Protein AF-A0A353GJH4-F1 (afdb_monomer_lite)

Structure (mmCIF, N/CA/C/O backbone):
data_AF-A0A353GJH4-F1
#
_entry.id   AF-A0A353GJH4-F1
#
loop_
_atom_site.group_PDB
_atom_site.id
_atom_site.type_symbol
_atom_site.label_atom_id
_atom_site.label_alt_id
_atom_site.label_comp_id
_atom_site.label_asym_id
_atom_site.label_entity_id
_atom_site.label_seq_id
_atom_site.pdbx_PDB_ins_code
_atom_site.Cartn_x
_atom_site.Cartn_y
_atom_site.Cartn_z
_atom_site.occupancy
_atom_site.B_iso_or_equiv
_atom_site.auth_seq_id
_atom_site.auth_comp_id
_atom_site.auth_asym_id
_atom_site.auth_atom_id
_atom_site.pdbx_PDB_model_num
ATOM 1 N N . ASP A 1 1 ? -12.676 -10.832 12.063 1.00 92.88 1 ASP A N 1
ATOM 2 C CA . ASP A 1 1 ? -13.958 -11.123 12.738 1.00 92.88 1 ASP A CA 1
ATOM 3 C C . ASP A 1 1 ? -13.717 -11.792 14.098 1.00 92.88 1 ASP A C 1
ATOM 5 O O . ASP A 1 1 ? -14.027 -12.965 14.310 1.00 92.88 1 ASP A O 1
ATOM 9 N N . ALA A 1 2 ? -13.074 -11.058 15.008 1.00 97.31 2 ALA A N 1
ATOM 10 C CA . ALA A 1 2 ? -12.837 -11.508 16.377 1.00 97.31 2 ALA A CA 1
ATOM 11 C C . ALA A 1 2 ? -14.069 -11.197 17.253 1.00 97.31 2 ALA A C 1
ATOM 13 O O . ALA A 1 2 ? -14.888 -10.369 16.861 1.00 97.31 2 ALA A O 1
ATOM 14 N N . PRO A 1 3 ? -14.230 -11.837 18.428 1.00 97.31 3 PRO A N 1
ATOM 15 C CA . PRO A 1 3 ? -15.333 -11.526 19.340 1.00 97.31 3 PRO A CA 1
ATOM 16 C C . PRO A 1 3 ? -15.395 -10.039 19.729 1.00 97.31 3 PRO A C 1
ATOM 18 O O . PRO A 1 3 ? -16.481 -9.472 19.814 1.00 97.31 3 PRO A O 1
ATOM 21 N N . ILE A 1 4 ? -14.231 -9.416 19.920 1.00 97.56 4 ILE A N 1
ATOM 22 C CA . ILE A 1 4 ? -14.073 -7.977 20.137 1.00 97.56 4 ILE A CA 1
ATOM 23 C C . ILE A 1 4 ? -13.589 -7.362 18.817 1.00 97.56 4 ILE A C 1
ATOM 25 O O . ILE A 1 4 ? -12.640 -7.874 18.219 1.00 97.56 4 ILE A O 1
ATOM 29 N N . SER A 1 5 ? -14.257 -6.315 18.336 1.00 96.69 5 SER A N 1
ATOM 30 C CA . SER A 1 5 ? -13.949 -5.665 17.057 1.00 96.69 5 SER A CA 1
ATOM 31 C C . SER A 1 5 ? -12.695 -4.783 17.122 1.00 96.69 5 SER A C 1
ATOM 33 O O . SER A 1 5 ? -12.132 -4.562 18.189 1.00 96.69 5 SER A O 1
ATOM 35 N N . GLU A 1 6 ? -12.302 -4.212 15.977 1.00 97.00 6 GLU A N 1
ATOM 36 C CA . GLU A 1 6 ? -11.165 -3.281 15.850 1.00 97.00 6 GLU A CA 1
ATOM 37 C C . GLU A 1 6 ? -11.250 -2.084 16.815 1.00 97.00 6 GLU A C 1
ATOM 39 O O . GLU A 1 6 ? -10.290 -1.807 17.525 1.00 97.00 6 GLU A O 1
ATOM 44 N N . ALA A 1 7 ? -12.424 -1.453 16.933 1.00 96.31 7 ALA A N 1
ATOM 45 C CA . ALA A 1 7 ? -12.683 -0.370 17.894 1.00 96.31 7 ALA A CA 1
ATOM 46 C C . ALA A 1 7 ? -13.011 -0.846 19.330 1.00 96.31 7 ALA A C 1
ATOM 48 O O . ALA A 1 7 ? -13.590 -0.114 20.127 1.00 96.31 7 ALA A O 1
ATOM 49 N N . GLY A 1 8 ? -12.717 -2.104 19.673 1.00 96.62 8 GLY A N 1
ATOM 50 C CA . GLY A 1 8 ? -12.959 -2.631 21.021 1.00 96.62 8 GLY A CA 1
ATOM 51 C C . GLY A 1 8 ? -14.426 -2.937 21.347 1.00 96.62 8 GLY A C 1
ATOM 52 O O . GLY A 1 8 ? -14.754 -3.208 22.502 1.00 96.62 8 GLY A O 1
ATOM 53 N N . TRP A 1 9 ? -15.327 -2.909 20.363 1.00 95.88 9 TRP A N 1
ATOM 54 C CA . TRP A 1 9 ? -16.743 -3.186 20.584 1.00 95.88 9 TRP A CA 1
ATOM 55 C C . TRP A 1 9 ? -17.024 -4.680 20.689 1.00 95.88 9 TRP A C 1
ATOM 57 O O . TRP A 1 9 ? -16.430 -5.508 20.000 1.00 95.88 9 TRP A O 1
ATOM 67 N N . VAL A 1 10 ? -17.981 -5.022 21.545 1.00 96.06 10 VAL A N 1
ATOM 68 C CA . VAL A 1 10 ? -18.494 -6.385 21.684 1.00 96.06 10 VAL A CA 1
ATOM 69 C C . VAL A 1 10 ? -19.739 -6.572 20.822 1.00 96.06 10 VAL A C 1
ATOM 71 O O . VAL A 1 10 ? -20.533 -5.650 20.643 1.00 96.06 10 VAL A O 1
ATOM 74 N N . GLY A 1 11 ? -19.925 -7.786 20.308 1.00 93.75 11 GLY A N 1
ATOM 75 C CA . GLY A 1 11 ? -21.104 -8.166 19.529 1.00 93.75 11 GLY A CA 1
ATOM 76 C C . GLY A 1 11 ? -21.572 -9.586 19.830 1.00 93.75 11 GLY A C 1
ATOM 77 O O . GLY A 1 11 ? -21.201 -10.187 20.840 1.00 93.75 11 GLY A O 1
ATOM 78 N N . GLU A 1 12 ? -22.362 -10.157 18.921 1.00 96.69 12 GLU A N 1
ATOM 79 C CA . GLU A 1 12 ? -22.973 -11.482 19.091 1.00 96.69 12 GLU A CA 1
ATOM 80 C C . GLU A 1 12 ? -21.941 -12.582 19.386 1.00 96.69 12 GLU A C 1
ATOM 82 O O . GLU A 1 12 ? -22.133 -13.402 20.285 1.00 96.69 12 GLU A O 1
ATOM 87 N N . LYS A 1 13 ? -20.808 -12.580 18.670 1.00 97.69 13 LYS A N 1
ATOM 88 C CA . LYS A 1 13 ? -19.741 -13.571 18.869 1.00 97.69 13 LYS A CA 1
ATOM 89 C C . LYS A 1 13 ? -19.120 -13.476 20.264 1.00 97.69 13 LYS A C 1
ATOM 91 O O . LYS A 1 13 ? -18.864 -14.511 20.881 1.00 97.69 13 LYS A O 1
ATOM 96 N N . TYR A 1 14 ? -18.912 -12.263 20.779 1.00 97.62 14 TYR A N 1
ATOM 97 C CA . TYR A 1 14 ? -18.464 -12.065 22.157 1.00 97.62 14 TYR A CA 1
ATOM 98 C C . TYR A 1 14 ? -19.488 -12.588 23.150 1.00 97.62 14 TYR A C 1
ATOM 100 O O . TYR A 1 14 ? -19.111 -13.353 24.032 1.00 97.62 14 TYR A O 1
ATOM 108 N N . GLN A 1 15 ? -20.770 -12.258 22.973 1.00 96.62 15 GLN A N 1
ATOM 109 C CA . GLN A 1 15 ? -21.813 -12.714 23.889 1.00 96.62 15 GLN A CA 1
ATOM 110 C C . GLN A 1 15 ? -21.890 -14.243 23.937 1.00 96.62 15 GLN A C 1
ATOM 112 O O . GLN A 1 15 ? -21.810 -14.820 25.014 1.00 96.62 15 GLN A O 1
ATOM 117 N N . LYS A 1 16 ? -21.906 -14.915 22.779 1.00 97.75 16 LYS A N 1
ATOM 118 C CA . LYS A 1 16 ? -21.894 -16.386 22.704 1.00 97.75 16 LYS A CA 1
ATOM 119 C C . LYS A 1 16 ? -20.663 -17.002 23.373 1.00 97.75 16 LYS A C 1
ATOM 121 O O . LYS A 1 16 ? -20.776 -18.010 24.066 1.00 97.75 16 LYS A O 1
ATOM 126 N N . THR A 1 17 ? -19.491 -16.395 23.179 1.00 97.06 17 THR A N 1
ATOM 127 C CA . THR A 1 17 ? -18.244 -16.849 23.816 1.00 97.06 17 THR A CA 1
ATOM 128 C C . THR A 1 17 ? -18.310 -16.662 25.331 1.00 97.06 17 THR A C 1
ATOM 130 O O . THR A 1 17 ? -17.961 -17.563 26.088 1.00 97.06 17 THR A O 1
ATOM 133 N N . ARG A 1 18 ? -18.810 -15.512 25.785 1.00 96.94 18 ARG A N 1
ATOM 134 C CA . ARG A 1 18 ? -18.971 -15.170 27.196 1.00 96.94 18 ARG A CA 1
ATOM 135 C C . ARG A 1 18 ? -19.971 -16.091 27.899 1.00 96.94 18 ARG A C 1
ATOM 137 O O . ARG A 1 18 ? -19.672 -16.585 28.982 1.00 96.94 18 ARG A O 1
ATOM 144 N N . ASP A 1 19 ? -21.106 -16.369 27.263 1.00 96.06 19 ASP A N 1
ATOM 145 C CA . ASP A 1 19 ? -22.137 -17.283 27.766 1.00 96.06 19 ASP A CA 1
ATOM 146 C C . ASP A 1 19 ? -21.619 -18.718 27.882 1.00 96.06 19 ASP A C 1
ATOM 148 O O . ASP A 1 19 ? -21.995 -19.443 28.802 1.00 96.06 19 ASP A O 1
ATOM 152 N N . LEU A 1 20 ? -20.751 -19.144 26.956 1.00 97.06 20 LEU A N 1
ATOM 153 C CA . LEU A 1 20 ? -20.088 -20.440 27.038 1.00 97.06 20 LEU A CA 1
ATOM 154 C C . LEU A 1 20 ? -19.165 -20.496 28.256 1.00 97.06 20 LEU A C 1
ATOM 156 O O . LEU A 1 20 ? -19.313 -21.401 29.068 1.00 97.06 20 LEU A O 1
ATOM 160 N N . VAL A 1 21 ? -18.257 -19.525 28.400 1.00 96.62 21 VAL A N 1
ATOM 161 C CA . VAL A 1 21 ? -17.298 -19.469 29.518 1.00 96.62 21 VAL A CA 1
ATOM 162 C C . VAL A 1 21 ? -18.019 -19.442 30.869 1.00 96.62 21 VAL A C 1
ATOM 164 O O . VAL A 1 21 ? -17.631 -20.167 31.778 1.00 96.62 21 VAL A O 1
ATOM 167 N N . GLN A 1 22 ? -19.119 -18.691 30.985 1.00 95.81 22 GLN A N 1
ATOM 168 C CA . GLN A 1 22 ? -19.911 -18.582 32.216 1.00 95.81 22 GLN A CA 1
ATOM 169 C C . GLN A 1 22 ? -20.440 -19.934 32.734 1.00 95.81 22 GLN A C 1
ATOM 171 O O . GLN A 1 22 ? -20.638 -20.075 33.938 1.00 95.81 22 GLN A O 1
ATOM 176 N N . LYS A 1 23 ? -20.659 -20.929 31.860 1.00 96.50 23 LYS A N 1
ATOM 177 C CA . LYS A 1 23 ? -21.134 -22.274 32.247 1.00 96.50 23 LYS A CA 1
ATOM 178 C C . LYS A 1 23 ? -20.063 -23.137 32.916 1.00 96.50 23 LYS A C 1
ATOM 180 O O . LYS A 1 23 ? -20.411 -24.152 33.507 1.00 96.50 23 LYS A O 1
ATOM 185 N N . TYR A 1 24 ? -18.794 -22.759 32.785 1.00 96.94 24 TYR A N 1
ATOM 186 C CA . TYR A 1 24 ? -17.648 -23.499 33.318 1.00 96.94 24 TYR A CA 1
ATOM 187 C C . TYR A 1 24 ? -16.993 -22.800 34.514 1.00 96.94 24 TYR A C 1
ATOM 189 O O . TYR A 1 24 ? -15.940 -23.241 34.962 1.00 96.94 24 TYR A O 1
ATOM 197 N N . LEU A 1 25 ? -17.591 -21.714 35.009 1.00 96.44 25 LEU A N 1
ATOM 198 C CA . LEU A 1 25 ? -17.148 -21.072 36.241 1.00 96.44 25 LEU A CA 1
ATOM 199 C C . LEU A 1 25 ? -17.626 -21.851 37.464 1.00 96.44 25 LEU A C 1
ATOM 201 O O . LEU A 1 25 ? -18.689 -22.481 37.433 1.00 96.44 25 LEU A O 1
ATOM 205 N N . ASP A 1 26 ? -16.874 -21.744 38.557 1.00 96.12 26 ASP A N 1
ATOM 206 C CA . ASP A 1 26 ? -17.343 -22.230 39.848 1.00 96.12 26 ASP A CA 1
ATOM 207 C C . ASP A 1 26 ? -18.654 -21.519 40.235 1.00 96.12 26 ASP A C 1
ATOM 209 O O . ASP A 1 26 ? -18.827 -20.334 39.938 1.00 96.12 26 ASP A O 1
ATOM 213 N N . PRO A 1 27 ? -19.593 -22.183 40.937 1.00 91.88 27 PRO A N 1
ATOM 214 C CA . PRO A 1 27 ? -20.891 -21.587 41.271 1.00 91.88 27 PRO A CA 1
ATOM 215 C C . PRO A 1 27 ? -20.819 -20.265 42.055 1.00 91.88 27 PRO A C 1
ATOM 217 O O . PRO A 1 27 ? -21.768 -19.479 42.030 1.00 91.88 27 PRO A O 1
ATOM 220 N N . SER A 1 28 ? -19.717 -20.021 42.772 1.00 94.81 28 SER A N 1
ATOM 221 C CA . SER A 1 28 ? -19.461 -18.776 43.505 1.00 94.81 28 SER A CA 1
ATOM 222 C C . SER A 1 28 ? -18.926 -17.638 42.632 1.00 94.81 28 SER A C 1
ATOM 224 O O . SER A 1 28 ? -18.928 -16.487 43.068 1.00 94.81 28 SER A O 1
ATOM 226 N N . GLU A 1 29 ? -18.455 -17.933 41.424 1.00 96.38 29 GLU A N 1
ATOM 227 C CA . GLU A 1 29 ? -17.825 -16.969 40.532 1.00 96.38 29 GLU A CA 1
ATOM 228 C C . GLU A 1 29 ? -18.822 -16.349 39.549 1.00 96.38 29 GLU A C 1
ATOM 230 O O . GLU A 1 29 ? -19.783 -16.961 39.078 1.00 96.38 29 GLU A O 1
ATOM 235 N N . LYS A 1 30 ? -18.572 -15.085 39.206 1.00 94.12 30 LYS A N 1
ATOM 236 C CA . LYS A 1 30 ? -19.326 -14.351 38.189 1.00 94.12 30 LYS A CA 1
ATOM 237 C C . LYS A 1 30 ? -18.356 -13.599 37.305 1.00 94.12 30 LYS A C 1
ATOM 239 O O . LYS A 1 30 ? -17.414 -12.982 37.800 1.00 94.12 30 LYS A O 1
ATOM 244 N N . LEU A 1 31 ? -18.619 -13.596 36.002 1.00 95.56 31 LEU A N 1
ATOM 245 C CA . LEU A 1 31 ? -17.842 -12.766 35.094 1.00 95.56 31 LEU A CA 1
ATOM 246 C C . LEU A 1 31 ? -18.056 -11.273 35.412 1.00 95.56 31 LEU A C 1
ATOM 248 O O . LEU A 1 31 ? -19.188 -10.861 35.688 1.00 95.56 31 LEU A O 1
ATOM 252 N N . PRO A 1 32 ? -17.007 -10.438 35.309 1.00 95.00 32 PRO A N 1
ATOM 253 C CA . PRO A 1 32 ? -17.106 -9.005 35.576 1.00 95.00 32 PRO A CA 1
ATOM 254 C C . PRO A 1 32 ? -18.036 -8.322 34.575 1.00 95.00 32 PRO A C 1
ATOM 256 O O . PRO A 1 32 ? -18.153 -8.774 33.433 1.00 95.00 32 PRO A O 1
ATOM 259 N N . ALA A 1 33 ? -18.677 -7.225 34.981 1.00 94.38 33 ALA A N 1
ATOM 260 C CA . ALA A 1 33 ? -19.492 -6.413 34.081 1.00 94.38 33 ALA A CA 1
ATOM 261 C C . ALA A 1 33 ? -18.685 -5.945 32.857 1.00 94.38 33 ALA A C 1
ATOM 263 O O . ALA A 1 33 ? -17.461 -5.810 32.912 1.00 94.38 33 ALA A O 1
ATOM 264 N N . LEU A 1 34 ? -19.378 -5.709 31.743 1.00 94.31 34 LEU A N 1
ATOM 265 C CA . LEU A 1 34 ? -18.728 -5.219 30.533 1.00 94.31 34 LEU A CA 1
ATOM 266 C C . LEU A 1 34 ? -18.292 -3.761 30.720 1.00 94.31 34 LEU A C 1
ATOM 268 O O . LEU A 1 34 ? -19.065 -2.974 31.274 1.00 94.31 34 LEU A O 1
ATOM 272 N N . PRO A 1 35 ? -17.094 -3.383 30.242 1.00 94.62 35 PRO A N 1
ATOM 273 C CA . PRO A 1 35 ? -16.729 -1.981 30.120 1.00 94.62 35 PRO A CA 1
ATOM 274 C C . PRO A 1 35 ? -17.742 -1.226 29.254 1.00 94.62 35 PRO A C 1
ATOM 276 O O . PRO A 1 35 ? -18.352 -1.799 28.347 1.00 94.62 35 PRO A O 1
ATOM 279 N N . ALA A 1 36 ? -17.898 0.072 29.518 1.00 93.44 36 ALA A N 1
ATOM 280 C CA . ALA A 1 36 ? -18.676 0.936 28.643 1.00 93.44 36 ALA A CA 1
ATOM 281 C C . ALA A 1 36 ? -18.058 0.955 27.237 1.00 93.44 36 ALA A C 1
ATOM 283 O O . ALA A 1 36 ? -16.836 0.961 27.081 1.00 93.44 36 ALA A O 1
ATOM 284 N N . MET A 1 37 ? -18.916 0.968 26.219 1.00 93.19 37 MET A N 1
ATOM 285 C CA . MET A 1 37 ? -18.481 1.082 24.832 1.00 93.19 37 MET A CA 1
ATOM 286 C C . MET A 1 37 ? -17.790 2.432 24.616 1.00 93.19 37 MET A C 1
ATOM 288 O O . MET A 1 37 ? -18.322 3.466 25.025 1.00 93.19 37 MET A O 1
ATOM 292 N N . ILE A 1 38 ? -16.625 2.420 23.966 1.00 93.69 38 ILE A N 1
ATOM 293 C CA . ILE A 1 38 ? -15.937 3.656 23.585 1.00 93.69 38 ILE A CA 1
ATOM 294 C C . ILE A 1 38 ? -16.778 4.342 22.496 1.00 93.69 38 ILE A C 1
ATOM 296 O O . ILE A 1 38 ? -17.113 3.687 21.500 1.00 93.69 38 ILE A O 1
ATOM 300 N N . PRO A 1 39 ? -17.177 5.614 22.689 1.00 94.50 39 PRO A N 1
ATOM 301 C CA . PRO A 1 39 ? -18.000 6.322 21.724 1.00 94.50 39 PRO A CA 1
ATOM 302 C C . PRO A 1 39 ? -17.191 6.674 20.479 1.00 94.50 39 PRO A C 1
ATOM 304 O O . PRO A 1 39 ? -16.004 6.995 20.560 1.00 94.50 39 PRO A O 1
ATOM 307 N N . THR A 1 40 ? -17.875 6.695 19.343 1.00 97.56 40 THR A N 1
ATOM 308 C CA . THR A 1 40 ? -17.345 7.243 18.096 1.00 97.56 40 THR A CA 1
ATOM 309 C C . THR A 1 40 ? -17.933 8.606 17.783 1.00 97.56 40 THR A C 1
ATOM 311 O O . THR A 1 40 ? -18.985 8.981 18.298 1.00 97.56 40 THR A O 1
ATOM 314 N N . THR A 1 41 ? -17.266 9.333 16.897 1.00 97.69 41 THR A N 1
ATOM 315 C CA . THR A 1 41 ? -17.713 10.618 16.368 1.00 97.69 41 THR A CA 1
ATOM 316 C C . THR A 1 41 ? -17.539 10.679 14.854 1.00 97.69 41 THR A C 1
ATOM 318 O O . THR A 1 41 ? -16.736 9.947 14.267 1.00 97.69 41 THR A O 1
ATOM 321 N N . SER A 1 42 ? -18.287 11.574 14.214 1.00 98.00 42 SER A N 1
ATOM 322 C CA . SER A 1 42 ? -18.105 11.917 12.806 1.00 98.00 42 SER A CA 1
ATOM 323 C C . SER A 1 42 ? -17.213 13.147 12.646 1.00 98.00 42 SER A C 1
ATOM 325 O O . SER A 1 42 ? -17.316 14.094 13.429 1.00 98.00 42 SER A O 1
ATOM 327 N N . ILE A 1 43 ? -16.421 13.187 11.577 1.00 98.44 43 ILE A N 1
ATOM 328 C CA . ILE A 1 43 ? -15.705 14.393 11.142 1.00 98.44 43 ILE A CA 1
ATOM 329 C C . ILE A 1 43 ? -16.333 14.837 9.815 1.00 98.44 43 ILE A C 1
ATOM 331 O O . ILE A 1 43 ? -16.344 14.036 8.873 1.00 98.44 43 ILE A O 1
ATOM 335 N N . PRO A 1 44 ? -16.842 16.080 9.702 1.00 98.06 44 PRO A N 1
ATOM 336 C CA . PRO A 1 44 ? -17.339 16.604 8.435 1.00 98.06 44 PRO A CA 1
ATOM 337 C C . PRO A 1 44 ? -16.289 16.486 7.333 1.00 98.06 44 PRO A C 1
ATOM 339 O O . PRO A 1 44 ? -15.098 16.630 7.595 1.00 98.06 44 PRO A O 1
ATOM 342 N N . SER A 1 45 ? -16.728 16.267 6.092 1.00 98.25 45 SER A N 1
ATOM 343 C CA . SER A 1 45 ? -15.802 16.162 4.965 1.00 98.25 45 SER A CA 1
ATOM 344 C C . SER A 1 45 ? -14.904 17.398 4.870 1.00 98.25 45 SER A C 1
ATOM 346 O O . SER A 1 45 ? -15.389 18.529 4.817 1.00 98.25 45 SER A O 1
ATOM 348 N N . PHE A 1 46 ? -13.598 17.177 4.761 1.00 98.19 46 PHE A N 1
ATOM 349 C CA . PHE A 1 46 ? -12.593 18.222 4.587 1.00 98.19 46 PHE A CA 1
ATOM 350 C C . PHE A 1 46 ? -11.653 17.879 3.429 1.00 98.19 46 PHE A C 1
ATOM 352 O O . PHE A 1 46 ? -11.587 16.736 2.973 1.00 98.19 46 PHE A O 1
ATOM 359 N N . LYS A 1 47 ? -10.962 18.895 2.909 1.00 97.62 47 LYS A N 1
ATOM 360 C CA . LYS A 1 47 ? -10.015 18.762 1.795 1.00 97.62 47 LYS A CA 1
ATOM 361 C C . LYS A 1 47 ? -8.584 18.700 2.315 1.00 97.62 47 LYS A C 1
ATOM 363 O O . LYS A 1 47 ? -8.237 19.424 3.245 1.00 97.62 47 LYS A O 1
ATOM 368 N N . LEU A 1 48 ? -7.744 17.910 1.654 1.00 98.00 48 LEU A N 1
ATOM 369 C CA . LEU A 1 48 ? -6.294 18.019 1.772 1.00 98.00 48 LEU A CA 1
ATOM 370 C C . LEU A 1 48 ? -5.830 19.062 0.750 1.00 98.00 48 LEU A C 1
ATOM 372 O O . LEU A 1 48 ? -5.900 18.847 -0.460 1.00 98.00 48 LEU A O 1
ATOM 376 N N . THR A 1 49 ? -5.473 20.241 1.254 1.00 97.62 49 THR A N 1
ATOM 377 C CA . THR A 1 49 ? -5.255 21.470 0.475 1.00 97.62 49 THR A CA 1
ATOM 378 C C . THR A 1 49 ? -3.809 21.695 0.065 1.00 97.62 49 THR A C 1
ATOM 380 O O . THR A 1 49 ? -3.528 22.656 -0.648 1.00 97.62 49 THR A O 1
ATOM 383 N N . GLU A 1 50 ? -2.892 20.833 0.492 1.00 98.31 50 GLU A N 1
ATOM 384 C CA . GLU A 1 50 ? -1.481 20.900 0.132 1.00 98.31 50 GLU A CA 1
ATOM 385 C C . GLU A 1 50 ? -1.012 19.585 -0.482 1.00 98.31 50 GLU A C 1
ATOM 387 O O . GLU A 1 50 ? -1.523 18.513 -0.159 1.00 98.31 50 GLU A O 1
ATOM 392 N N . THR A 1 51 ? -0.024 19.670 -1.368 1.00 98.19 51 THR A N 1
ATOM 393 C CA . THR A 1 51 ? 0.575 18.517 -2.042 1.00 98.19 51 THR A CA 1
ATOM 394 C C . THR A 1 51 ? 2.093 18.613 -2.088 1.00 98.19 51 THR A C 1
ATOM 396 O O . THR A 1 51 ? 2.654 19.707 -2.080 1.00 98.19 51 THR A O 1
ATOM 399 N N . ALA A 1 52 ? 2.758 17.465 -2.172 1.00 98.19 52 ALA A N 1
ATOM 400 C CA . ALA A 1 52 ? 4.186 17.341 -2.433 1.00 98.19 52 ALA A CA 1
ATOM 401 C C . ALA A 1 52 ? 4.416 16.118 -3.351 1.00 98.19 52 ALA A C 1
ATOM 403 O O . ALA A 1 52 ? 4.385 14.981 -2.874 1.00 98.19 52 ALA A O 1
ATOM 404 N N . PRO A 1 53 ? 4.599 16.299 -4.676 1.00 97.69 53 PRO A N 1
ATOM 405 C CA . PRO A 1 53 ? 4.872 15.191 -5.592 1.00 97.69 53 PRO A CA 1
ATOM 406 C C . PRO A 1 53 ? 6.125 14.417 -5.179 1.00 97.69 53 PRO A C 1
ATOM 408 O O . PRO A 1 53 ? 7.135 15.031 -4.826 1.00 97.69 53 PRO A O 1
ATOM 411 N N . VAL A 1 54 ? 6.088 13.082 -5.260 1.00 98.25 54 VAL A N 1
ATOM 412 C CA . VAL A 1 54 ? 7.221 12.231 -4.848 1.00 98.25 54 VAL A CA 1
ATOM 413 C C . VAL A 1 54 ? 8.477 12.559 -5.658 1.00 98.25 54 VAL A C 1
ATOM 415 O O . VAL A 1 54 ? 9.555 12.698 -5.087 1.00 98.25 54 VAL A O 1
ATOM 418 N N . PHE A 1 55 ? 8.339 12.761 -6.972 1.00 97.25 55 PHE A N 1
ATOM 419 C CA . PHE A 1 55 ? 9.469 13.054 -7.862 1.00 97.25 55 PHE A CA 1
ATOM 420 C C . PHE A 1 55 ? 10.135 14.415 -7.610 1.00 97.25 55 PHE A C 1
ATOM 422 O O . PHE A 1 55 ? 11.326 14.559 -7.882 1.00 97.25 55 PHE A O 1
ATOM 429 N N . ASP A 1 56 ? 9.404 15.378 -7.041 1.00 96.81 56 ASP A N 1
ATOM 430 C CA . ASP A 1 56 ? 9.925 16.704 -6.672 1.00 96.81 56 ASP A CA 1
ATOM 431 C C . ASP A 1 56 ? 10.611 16.692 -5.287 1.00 96.81 56 ASP A C 1
ATOM 433 O O . ASP A 1 56 ? 11.284 17.652 -4.902 1.00 96.81 56 ASP A O 1
ATOM 437 N N . ASN A 1 57 ? 10.426 15.610 -4.522 1.00 98.00 57 ASN A N 1
ATOM 438 C CA . ASN A 1 57 ? 10.831 15.467 -3.121 1.00 98.00 57 ASN A CA 1
ATOM 439 C C . ASN A 1 57 ? 11.721 14.234 -2.894 1.00 98.00 57 ASN A C 1
ATOM 441 O O . ASN A 1 57 ? 11.696 13.616 -1.829 1.00 98.00 57 ASN A O 1
ATOM 445 N N . LEU A 1 58 ? 12.508 13.862 -3.904 1.00 98.25 58 LEU A N 1
ATOM 446 C CA . LEU A 1 58 ? 13.443 12.749 -3.793 1.00 98.25 58 LEU A CA 1
ATOM 447 C C . LEU A 1 58 ? 14.630 13.108 -2.878 1.00 98.25 58 LEU A C 1
ATOM 449 O O . LEU A 1 58 ? 15.143 14.229 -2.950 1.00 98.25 58 LEU A O 1
ATOM 453 N N . PRO A 1 59 ? 15.096 12.167 -2.036 1.00 97.50 59 PRO A N 1
ATOM 454 C CA . PRO A 1 59 ? 16.301 12.347 -1.234 1.00 97.50 59 PRO A CA 1
ATOM 455 C C . PRO A 1 59 ? 17.567 12.286 -2.102 1.00 97.50 59 PRO A C 1
ATOM 457 O O . PRO A 1 59 ? 17.517 12.149 -3.323 1.00 97.50 59 PRO A O 1
ATOM 460 N N . THR A 1 60 ? 18.736 12.360 -1.467 1.00 97.12 60 THR A N 1
ATOM 461 C CA . THR A 1 60 ? 20.008 12.106 -2.151 1.00 97.12 60 THR A CA 1
ATOM 462 C C . THR A 1 60 ? 20.042 10.670 -2.696 1.00 97.12 60 THR A C 1
ATOM 464 O O . THR A 1 60 ? 19.792 9.737 -1.928 1.00 97.12 60 THR A O 1
ATOM 467 N N . PRO A 1 61 ? 20.368 10.462 -3.986 1.00 97.75 61 PRO A N 1
ATOM 468 C CA . PRO A 1 61 ? 20.444 9.125 -4.555 1.00 97.75 61 PRO A CA 1
ATOM 469 C C . PRO A 1 61 ? 21.681 8.360 -4.088 1.00 97.75 61 PRO A C 1
ATOM 471 O O . PRO A 1 61 ? 22.753 8.932 -3.887 1.00 97.75 61 PRO A O 1
ATOM 474 N N . VAL A 1 62 ? 21.553 7.037 -4.047 1.00 97.94 62 VAL A N 1
ATOM 475 C CA . VAL A 1 62 ? 22.674 6.098 -3.999 1.00 97.94 62 VAL A CA 1
ATOM 476 C C . VAL A 1 62 ? 22.968 5.638 -5.425 1.00 97.94 62 VAL A C 1
ATOM 478 O O . VAL A 1 62 ? 22.112 5.036 -6.075 1.00 97.94 62 VAL A O 1
ATOM 481 N N . ALA A 1 63 ? 24.161 5.950 -5.928 1.00 97.62 63 ALA A N 1
ATOM 482 C CA . ALA A 1 63 ? 24.582 5.547 -7.267 1.00 97.62 63 ALA A CA 1
ATOM 483 C C . ALA A 1 63 ? 24.987 4.064 -7.311 1.00 97.62 63 ALA A C 1
ATOM 485 O O . ALA A 1 63 ? 25.544 3.534 -6.349 1.00 97.62 63 ALA A O 1
ATOM 486 N N . GLY A 1 64 ? 24.752 3.407 -8.445 1.00 95.06 64 GLY A N 1
ATOM 487 C CA . GLY A 1 64 ? 25.136 2.016 -8.664 1.00 95.06 64 GLY A CA 1
ATOM 488 C C . GLY A 1 64 ? 25.168 1.626 -10.140 1.00 95.06 64 GLY A C 1
ATOM 489 O O . GLY A 1 64 ? 24.730 2.370 -11.018 1.00 95.06 64 GLY A O 1
ATOM 490 N N . ASN A 1 65 ? 25.689 0.430 -10.413 1.00 94.25 65 ASN A N 1
ATOM 491 C CA . ASN A 1 65 ? 25.708 -0.142 -11.764 1.00 94.25 65 ASN A CA 1
ATOM 492 C C . ASN A 1 65 ? 24.437 -0.935 -12.094 1.00 94.25 65 ASN A C 1
ATOM 494 O O . ASN A 1 65 ? 24.156 -1.175 -13.263 1.00 94.25 65 ASN A O 1
ATOM 498 N N . GLU A 1 66 ? 23.673 -1.331 -11.082 1.00 94.25 66 GLU A N 1
ATOM 499 C CA . GLU A 1 66 ? 22.406 -2.049 -11.200 1.00 94.25 66 GLU A CA 1
ATOM 500 C C . GLU A 1 66 ? 21.540 -1.749 -9.966 1.00 94.25 66 GLU A C 1
ATOM 502 O O . GLU A 1 66 ? 22.081 -1.334 -8.931 1.00 94.25 66 GLU A O 1
ATOM 507 N N . PRO A 1 67 ? 20.208 -1.911 -10.046 1.00 95.00 67 PRO A N 1
ATOM 508 C CA . PRO A 1 67 ? 19.361 -1.768 -8.875 1.00 95.00 67 PRO A CA 1
ATOM 509 C C . PRO A 1 67 ? 19.556 -2.963 -7.940 1.00 95.00 67 PRO A C 1
ATOM 511 O O . PRO A 1 67 ? 19.621 -4.112 -8.373 1.00 95.00 67 PRO A O 1
ATOM 514 N N . LEU A 1 68 ? 19.621 -2.685 -6.642 1.00 95.50 68 LEU A N 1
ATOM 515 C CA . LEU A 1 68 ? 19.685 -3.694 -5.590 1.00 95.50 68 LEU A CA 1
ATOM 516 C C . LEU A 1 68 ? 18.328 -3.804 -4.883 1.00 95.50 68 LEU A C 1
ATOM 518 O O . LEU A 1 68 ? 17.479 -2.916 -4.994 1.00 95.50 68 LEU A O 1
ATOM 522 N N . ASN A 1 69 ? 18.128 -4.873 -4.115 1.00 97.00 69 ASN A N 1
ATOM 523 C CA . ASN A 1 69 ? 16.994 -4.943 -3.189 1.00 97.00 69 ASN A CA 1
ATOM 524 C C . ASN A 1 69 ? 17.082 -3.836 -2.120 1.00 97.00 69 ASN A C 1
ATOM 526 O O . ASN A 1 69 ? 18.154 -3.291 -1.852 1.00 97.00 69 ASN A O 1
ATOM 530 N N . MET A 1 70 ? 15.946 -3.503 -1.509 1.00 97.81 70 MET A N 1
ATOM 531 C CA . MET A 1 70 ? 15.827 -2.407 -0.540 1.00 97.81 70 MET A CA 1
ATOM 532 C C . MET A 1 70 ? 16.758 -2.590 0.661 1.00 97.81 70 MET A C 1
ATOM 534 O O . MET A 1 70 ? 17.358 -1.628 1.142 1.00 97.81 70 MET A O 1
ATOM 538 N N . GLU A 1 71 ? 16.948 -3.830 1.115 1.00 97.38 71 GLU A N 1
ATOM 539 C CA . GLU A 1 71 ? 17.773 -4.113 2.284 1.00 97.38 71 GLU A CA 1
ATOM 540 C C . GLU A 1 71 ? 19.261 -3.835 2.028 1.00 97.38 71 GLU A C 1
ATOM 542 O O . GLU A 1 71 ? 19.976 -3.462 2.958 1.00 97.38 71 GLU A O 1
ATOM 547 N N . ALA A 1 72 ? 19.726 -3.924 0.777 1.00 96.88 72 ALA A N 1
ATOM 548 C CA . ALA A 1 72 ? 21.079 -3.521 0.395 1.00 96.88 72 ALA A CA 1
ATOM 549 C C . ALA A 1 72 ? 21.319 -2.005 0.535 1.00 96.88 72 ALA A C 1
ATOM 551 O O . ALA A 1 72 ? 22.463 -1.579 0.681 1.00 96.88 72 ALA A O 1
ATOM 552 N N . TYR A 1 73 ? 20.254 -1.196 0.550 1.00 96.38 73 TYR A N 1
ATOM 553 C CA . TYR A 1 73 ? 20.304 0.239 0.852 1.00 96.38 73 TYR A CA 1
ATOM 554 C C . TYR A 1 73 ? 20.012 0.551 2.326 1.00 96.38 73 TYR A C 1
ATOM 556 O O . TYR A 1 73 ? 19.760 1.705 2.668 1.00 96.38 73 TYR A O 1
ATOM 564 N N . ASN A 1 74 ? 20.034 -0.462 3.201 1.00 96.69 74 ASN A N 1
ATOM 565 C CA . ASN A 1 74 ? 19.662 -0.347 4.612 1.00 96.69 74 ASN A CA 1
ATOM 566 C C . ASN A 1 74 ? 18.215 0.154 4.813 1.00 96.69 74 ASN A C 1
ATOM 568 O O . ASN A 1 74 ? 17.928 0.917 5.735 1.00 96.69 74 ASN A O 1
ATOM 572 N N . GLN A 1 75 ? 17.296 -0.271 3.938 1.00 97.19 75 GLN A N 1
ATOM 573 C CA . GLN A 1 75 ? 15.881 0.092 3.983 1.00 97.19 75 GLN A CA 1
ATOM 574 C C . GLN A 1 75 ? 15.002 -1.160 4.131 1.00 97.19 75 GLN A C 1
ATOM 576 O O . GLN A 1 75 ? 15.023 -2.045 3.282 1.00 97.19 75 GLN A O 1
ATOM 581 N N . GLY A 1 76 ? 14.200 -1.231 5.201 1.00 95.19 76 GLY A N 1
ATOM 582 C CA . GLY A 1 76 ? 13.326 -2.386 5.474 1.00 95.19 76 GLY A CA 1
ATOM 583 C C . GLY A 1 76 ? 11.852 -2.216 5.080 1.00 95.19 76 GLY A C 1
ATOM 584 O O . GLY A 1 76 ? 11.120 -3.204 5.017 1.00 95.19 76 GLY A O 1
ATOM 585 N N . HIS A 1 77 ? 11.398 -0.980 4.857 1.00 96.00 77 HIS A N 1
ATOM 586 C CA . HIS A 1 77 ? 10.000 -0.631 4.585 1.00 96.00 77 HIS A CA 1
ATOM 587 C C . HIS A 1 77 ? 9.893 0.658 3.755 1.00 96.00 77 HIS A C 1
ATOM 589 O O . HIS A 1 77 ? 10.887 1.346 3.519 1.00 96.00 77 HIS A O 1
ATOM 595 N N . GLY A 1 78 ? 8.673 0.976 3.316 1.00 97.81 78 GLY A N 1
ATOM 596 C CA . GLY A 1 78 ? 8.373 2.166 2.524 1.00 97.81 78 GLY A CA 1
ATOM 597 C C . GLY A 1 78 ? 8.435 1.889 1.025 1.00 97.81 78 GLY A C 1
ATOM 598 O O . GLY A 1 78 ? 7.964 0.850 0.559 1.00 97.81 78 GLY A O 1
ATOM 599 N N . CYS A 1 79 ? 8.992 2.833 0.272 1.00 98.62 79 CYS A N 1
ATOM 600 C CA . CYS A 1 79 ? 9.151 2.738 -1.177 1.00 98.62 79 CYS A CA 1
ATOM 601 C C . CYS A 1 79 ? 10.612 2.958 -1.589 1.00 98.62 79 CYS A C 1
ATOM 603 O O . CYS A 1 79 ? 11.394 3.545 -0.845 1.00 98.62 79 CYS A O 1
ATOM 605 N N . THR A 1 80 ? 10.977 2.571 -2.803 1.00 98.62 80 THR A N 1
ATOM 606 C CA . THR A 1 80 ? 12.266 2.934 -3.405 1.00 98.62 80 THR A CA 1
ATOM 607 C C . THR A 1 80 ? 12.042 3.293 -4.859 1.00 98.62 80 THR A C 1
ATOM 609 O O . THR A 1 80 ? 11.426 2.531 -5.603 1.00 98.62 80 THR A O 1
ATOM 612 N N . LEU A 1 81 ? 12.538 4.455 -5.276 1.00 98.75 81 LEU A N 1
ATOM 613 C CA . LEU A 1 81 ? 12.585 4.807 -6.689 1.00 98.75 81 LEU A CA 1
ATOM 614 C C . LEU A 1 81 ? 13.932 4.377 -7.269 1.00 98.75 81 LEU A C 1
ATOM 616 O O . LEU A 1 81 ? 14.977 4.761 -6.750 1.00 98.75 81 LEU A O 1
ATOM 620 N N . TYR A 1 82 ? 13.905 3.628 -8.364 1.00 98.62 82 TYR A N 1
ATOM 621 C CA . TYR A 1 82 ? 15.086 3.288 -9.150 1.00 98.62 82 TYR A CA 1
ATOM 622 C C . TYR A 1 82 ? 15.064 4.070 -10.456 1.00 98.62 82 TYR A C 1
ATOM 624 O O . TYR A 1 82 ? 14.116 3.948 -11.231 1.00 98.62 82 TYR A O 1
ATOM 632 N N . ARG A 1 83 ? 16.112 4.849 -10.709 1.00 98.62 83 ARG A N 1
ATOM 633 C CA . ARG A 1 83 ? 16.245 5.698 -11.890 1.00 98.62 83 ARG A CA 1
ATOM 634 C C . ARG A 1 83 ? 17.444 5.294 -12.728 1.00 98.62 83 ARG A C 1
ATOM 636 O O . ARG A 1 83 ? 18.519 5.048 -12.188 1.00 98.62 83 ARG A O 1
ATOM 643 N N . THR A 1 84 ? 17.272 5.285 -14.043 1.00 97.88 84 THR A N 1
ATOM 644 C CA . THR A 1 84 ? 18.363 5.176 -15.021 1.00 97.88 84 THR A CA 1
ATOM 645 C C . THR A 1 84 ? 17.946 5.819 -16.349 1.00 97.88 84 THR A C 1
ATOM 647 O O . THR A 1 84 ? 16.868 6.408 -16.464 1.00 97.88 84 THR A O 1
ATOM 650 N N . GLN A 1 85 ? 18.784 5.693 -17.373 1.00 96.19 85 GLN A N 1
ATOM 651 C CA . GLN A 1 85 ? 18.490 6.113 -18.734 1.00 96.19 85 GLN A CA 1
ATOM 652 C C . GLN A 1 85 ? 18.062 4.913 -19.593 1.00 96.19 85 GLN A C 1
ATOM 654 O O . GLN A 1 85 ? 18.791 3.933 -19.730 1.00 96.19 85 GLN A O 1
ATOM 659 N N . LEU A 1 86 ? 16.904 5.013 -20.243 1.00 95.50 86 LEU A N 1
ATOM 660 C CA . LEU A 1 86 ? 16.542 4.131 -21.349 1.00 95.50 86 LEU A CA 1
ATOM 661 C C . LEU A 1 86 ? 17.210 4.611 -22.637 1.00 95.50 86 LEU A C 1
ATOM 663 O O . LEU A 1 86 ? 17.051 5.784 -22.986 1.00 95.50 86 LEU A O 1
ATOM 667 N N . PRO A 1 87 ? 17.886 3.730 -23.392 1.00 94.81 87 PRO A N 1
ATOM 668 C CA . PRO A 1 87 ? 18.373 4.074 -24.718 1.00 94.81 87 PRO A CA 1
ATOM 669 C C . PRO A 1 87 ? 17.213 4.237 -25.715 1.00 94.81 87 PRO A C 1
ATOM 671 O O . PRO A 1 87 ? 16.120 3.672 -25.544 1.00 94.81 87 PRO A O 1
ATOM 674 N N . SER A 1 88 ? 17.474 4.980 -26.796 1.00 95.31 88 SER A N 1
ATOM 675 C CA . SER A 1 88 ? 16.621 4.941 -27.985 1.00 95.31 88 SER A CA 1
ATOM 676 C C . SER A 1 88 ? 16.580 3.523 -28.559 1.00 95.31 88 SER A C 1
ATOM 678 O O . SER A 1 88 ? 17.472 2.704 -28.331 1.00 95.31 88 SER A O 1
ATOM 680 N N . GLY A 1 89 ? 15.510 3.196 -29.275 1.00 93.94 89 GLY A N 1
ATOM 681 C CA . GLY A 1 89 ? 15.351 1.878 -29.876 1.00 93.94 89 GLY A CA 1
ATOM 682 C C . GLY A 1 89 ? 13.896 1.506 -30.142 1.00 93.94 89 GLY A C 1
ATOM 683 O O . GLY A 1 89 ? 12.986 2.299 -29.881 1.00 93.94 89 GLY A O 1
ATOM 684 N N . PRO A 1 90 ? 13.659 0.287 -30.649 1.00 95.19 90 PRO A N 1
ATOM 685 C CA . PRO A 1 90 ? 12.320 -0.179 -30.977 1.00 95.19 90 PRO A CA 1
ATOM 686 C C . PRO A 1 90 ? 11.451 -0.359 -29.724 1.00 95.19 90 PRO A C 1
ATOM 688 O O . PRO A 1 90 ? 11.909 -0.260 -28.573 1.00 95.19 90 PRO A O 1
ATOM 691 N N . ALA A 1 91 ? 10.170 -0.643 -29.964 1.00 96.38 91 ALA A N 1
ATOM 692 C CA . ALA A 1 91 ? 9.276 -1.120 -28.921 1.00 96.38 91 ALA A CA 1
ATOM 693 C C . ALA A 1 91 ? 9.872 -2.373 -28.260 1.00 96.38 91 ALA A C 1
ATOM 695 O O . ALA A 1 91 ? 10.452 -3.232 -28.926 1.00 96.38 91 ALA A O 1
ATOM 696 N N . ALA A 1 92 ? 9.766 -2.449 -26.939 1.00 97.25 92 ALA A N 1
ATOM 697 C CA . ALA A 1 92 ? 10.403 -3.493 -26.146 1.00 97.25 92 ALA A CA 1
ATOM 698 C C . ALA A 1 92 ? 9.582 -3.773 -24.889 1.00 97.25 92 ALA A C 1
ATOM 700 O O . ALA A 1 92 ? 8.776 -2.945 -24.471 1.00 97.25 92 ALA A O 1
ATOM 701 N N . LYS A 1 93 ? 9.809 -4.918 -24.249 1.00 97.50 93 LYS A N 1
ATOM 702 C CA . LYS A 1 93 ? 9.329 -5.167 -22.888 1.00 97.50 93 LYS A CA 1
ATOM 703 C C . LYS A 1 93 ? 10.440 -4.859 -21.895 1.00 97.50 93 LYS A C 1
ATOM 705 O O . LYS A 1 93 ? 11.502 -5.471 -21.972 1.00 97.50 93 LYS A O 1
ATOM 710 N N . LEU A 1 94 ? 10.179 -3.950 -20.962 1.00 97.88 94 LEU A N 1
ATOM 711 C CA . LEU A 1 94 ? 10.983 -3.795 -19.756 1.00 97.88 94 LEU A CA 1
ATOM 712 C C . LEU A 1 94 ? 10.644 -4.950 -18.821 1.00 97.88 94 LEU A C 1
ATOM 714 O O . LEU A 1 94 ? 9.473 -5.127 -18.492 1.00 97.88 94 LEU A O 1
ATOM 718 N N . LYS A 1 95 ? 11.632 -5.737 -18.412 1.00 97.38 95 LYS A N 1
ATOM 719 C CA . LYS A 1 95 ? 11.447 -6.937 -17.599 1.00 97.38 95 LYS A CA 1
ATOM 720 C C . LYS A 1 95 ? 12.406 -6.930 -16.416 1.00 97.38 95 LYS A C 1
ATOM 722 O O . LYS A 1 95 ? 13.547 -6.500 -16.545 1.00 97.38 95 LYS A O 1
ATOM 727 N N . VAL A 1 96 ? 11.940 -7.445 -15.287 1.00 96.88 96 VAL A N 1
ATOM 728 C CA . VAL A 1 96 ? 12.772 -7.777 -14.123 1.00 96.88 96 VAL A CA 1
ATOM 729 C C . VAL A 1 96 ? 12.512 -9.223 -13.716 1.00 96.88 96 VAL A C 1
ATOM 731 O O . VAL A 1 96 ? 11.511 -9.812 -14.137 1.00 96.88 96 VAL A O 1
ATOM 734 N N . ALA A 1 97 ? 13.395 -9.821 -12.912 1.00 94.69 97 ALA A N 1
ATOM 735 C CA . ALA A 1 97 ? 13.144 -11.175 -12.422 1.00 94.69 97 ALA A CA 1
ATOM 736 C C . ALA A 1 97 ? 11.941 -11.182 -11.469 1.00 94.69 97 ALA A C 1
ATOM 738 O O . ALA A 1 97 ? 11.038 -12.002 -11.629 1.00 94.69 97 ALA A O 1
ATOM 739 N N . GLN A 1 98 ? 11.927 -10.256 -10.504 1.00 95.69 98 GLN A N 1
ATOM 740 C CA . GLN A 1 98 ? 10.803 -10.000 -9.602 1.00 95.69 98 GLN A CA 1
ATOM 741 C C . GLN A 1 98 ? 10.793 -8.510 -9.216 1.00 95.69 98 GLN A C 1
ATOM 743 O O . GLN A 1 98 ? 11.847 -7.873 -9.150 1.00 95.69 98 GLN A O 1
ATOM 748 N N . ALA A 1 99 ? 9.609 -7.968 -8.940 1.00 97.00 99 ALA A N 1
ATOM 749 C CA . ALA A 1 99 ? 9.420 -6.653 -8.333 1.00 97.00 99 ALA A CA 1
ATOM 750 C C . ALA A 1 99 ? 8.566 -6.827 -7.075 1.00 97.00 99 ALA A C 1
ATOM 752 O O . ALA A 1 99 ? 7.409 -7.235 -7.174 1.00 97.00 99 ALA A O 1
ATOM 753 N N . HIS A 1 100 ? 9.144 -6.584 -5.901 1.00 97.62 100 HIS A N 1
ATOM 754 C CA . HIS A 1 100 ? 8.476 -6.764 -4.616 1.00 97.62 100 HIS A CA 1
ATOM 755 C C . HIS A 1 100 ? 8.135 -5.403 -3.991 1.00 97.62 100 HIS A C 1
ATOM 757 O O . HIS A 1 100 ? 9.033 -4.714 -3.511 1.00 97.62 100 HIS A O 1
ATOM 763 N N . ASP A 1 101 ? 6.869 -4.977 -3.967 1.00 97.38 101 ASP A N 1
ATOM 764 C CA . ASP A 1 101 ? 5.647 -5.746 -4.307 1.00 97.38 101 ASP A CA 1
ATOM 765 C C . ASP A 1 101 ? 4.844 -5.170 -5.473 1.00 97.38 101 ASP A C 1
ATOM 767 O O . ASP A 1 101 ? 4.325 -5.927 -6.296 1.00 97.38 101 ASP A O 1
ATOM 771 N N . PHE A 1 102 ? 4.780 -3.846 -5.572 1.00 97.62 102 PHE A N 1
ATOM 772 C CA . PHE A 1 102 ? 4.160 -3.140 -6.691 1.00 97.62 102 PHE A CA 1
ATOM 773 C C . PHE A 1 102 ? 5.172 -2.173 -7.268 1.00 97.62 102 PHE A C 1
ATOM 775 O O . PHE A 1 102 ? 5.801 -1.441 -6.507 1.00 97.62 102 PHE A O 1
ATOM 782 N N . ALA A 1 103 ? 5.331 -2.162 -8.590 1.00 98.00 103 ALA A N 1
ATOM 783 C CA . ALA A 1 103 ? 6.226 -1.221 -9.248 1.00 98.00 103 ALA A CA 1
ATOM 784 C C . ALA A 1 103 ? 5.509 -0.425 -10.333 1.00 98.00 103 ALA A C 1
ATOM 786 O O . ALA A 1 103 ? 4.967 -1.001 -11.273 1.00 98.00 103 ALA A O 1
ATOM 787 N N . TRP A 1 104 ? 5.559 0.899 -10.243 1.00 97.88 104 TRP A N 1
ATOM 788 C CA . TRP A 1 104 ? 5.090 1.795 -11.295 1.00 97.88 104 TRP A CA 1
ATOM 789 C C . TRP A 1 104 ? 6.270 2.209 -12.159 1.00 97.88 104 TRP A C 1
ATOM 791 O O . TRP A 1 104 ? 7.264 2.741 -11.664 1.00 97.88 104 TRP A O 1
ATOM 801 N N . VAL A 1 105 ? 6.152 1.951 -13.458 1.00 98.25 105 VAL A N 1
ATOM 802 C CA . VAL A 1 105 ? 7.172 2.282 -14.450 1.00 98.25 105 VAL A CA 1
ATOM 803 C C . VAL A 1 105 ? 6.793 3.596 -15.111 1.00 98.25 105 VAL A C 1
ATOM 805 O O . VAL A 1 105 ? 5.699 3.713 -15.664 1.00 98.25 105 VAL A O 1
ATOM 808 N N . PHE A 1 106 ? 7.708 4.557 -15.109 1.00 98.19 106 PHE A N 1
ATOM 809 C CA . PHE A 1 106 ? 7.555 5.855 -15.748 1.00 98.19 106 PHE A CA 1
ATOM 810 C C . PHE A 1 106 ? 8.674 6.079 -16.765 1.00 98.19 106 PHE A C 1
ATOM 812 O O . PHE A 1 106 ? 9.834 5.754 -16.516 1.00 98.19 106 PHE A O 1
ATOM 819 N N . VAL A 1 107 ? 8.318 6.661 -17.908 1.00 97.69 107 VAL A N 1
ATOM 820 C CA . VAL A 1 107 ? 9.250 7.098 -18.951 1.00 97.69 107 VAL A CA 1
ATOM 821 C C . VAL A 1 107 ? 9.045 8.592 -19.166 1.00 97.69 107 VAL A C 1
ATOM 823 O O . VAL A 1 107 ? 7.932 9.016 -19.481 1.00 97.69 107 VAL A O 1
ATOM 826 N N . ASP A 1 108 ? 10.089 9.393 -18.944 1.00 96.38 108 ASP A N 1
ATOM 827 C CA . ASP A 1 108 ? 10.023 10.865 -18.935 1.00 96.38 108 ASP A CA 1
ATOM 828 C C . ASP A 1 108 ? 8.848 11.395 -18.080 1.00 96.38 108 ASP A C 1
ATOM 830 O O . ASP A 1 108 ? 8.071 12.258 -18.493 1.00 96.38 108 ASP A O 1
ATOM 834 N N . GLY A 1 109 ? 8.669 10.805 -16.891 1.00 94.62 109 GLY A N 1
ATOM 835 C CA . GLY A 1 109 ? 7.611 11.159 -15.936 1.00 94.62 109 GLY A CA 1
ATOM 836 C C . GLY A 1 109 ? 6.202 10.664 -16.294 1.00 94.62 109 GLY A C 1
ATOM 837 O O . GLY A 1 109 ? 5.279 10.839 -15.501 1.00 94.62 109 GLY A O 1
ATOM 838 N N . LYS A 1 110 ? 6.002 10.018 -17.451 1.00 95.12 110 LYS A N 1
ATOM 839 C CA . LYS A 1 110 ? 4.708 9.441 -17.851 1.00 95.12 110 LYS A CA 1
ATOM 840 C C . LYS A 1 110 ? 4.644 7.967 -17.484 1.00 95.12 110 LYS A C 1
ATOM 842 O O . LYS A 1 110 ? 5.521 7.201 -17.872 1.00 95.12 110 LYS A O 1
ATOM 847 N N . GLN A 1 111 ? 3.592 7.556 -16.782 1.00 96.12 111 GLN A N 1
ATOM 848 C CA . GLN A 1 111 ? 3.405 6.155 -16.412 1.00 96.12 111 GLN A CA 1
ATOM 849 C C . GLN A 1 111 ? 3.214 5.282 -17.662 1.00 96.12 111 GLN A C 1
ATOM 851 O O . GLN A 1 111 ? 2.301 5.507 -18.454 1.00 96.12 111 GLN A O 1
ATOM 856 N N . ALA A 1 112 ? 4.080 4.284 -17.824 1.00 96.81 112 ALA A N 1
ATOM 857 C CA . ALA A 1 112 ? 4.056 3.310 -18.911 1.00 96.81 112 ALA A CA 1
ATOM 858 C C . ALA A 1 112 ? 3.348 2.004 -18.515 1.00 96.81 112 ALA A C 1
ATOM 860 O O . ALA A 1 112 ? 2.805 1.313 -19.373 1.00 96.81 112 ALA A O 1
ATOM 861 N N . GLY A 1 113 ? 3.341 1.655 -17.226 1.00 95.88 113 GLY A N 1
ATOM 862 C CA . GLY A 1 113 ? 2.664 0.456 -16.737 1.00 95.88 113 GLY A CA 1
ATOM 863 C C . GLY A 1 113 ? 2.948 0.156 -15.271 1.00 95.88 113 GLY A C 1
ATOM 864 O O . GLY A 1 113 ? 3.657 0.905 -14.597 1.00 95.88 113 GLY A O 1
ATOM 865 N N . VAL A 1 114 ? 2.375 -0.947 -14.796 1.00 96.00 114 VAL A N 1
ATOM 866 C CA . VAL A 1 114 ? 2.498 -1.431 -13.418 1.00 96.00 114 VAL A CA 1
ATOM 867 C C . VAL A 1 114 ? 2.971 -2.882 -13.440 1.00 96.00 114 VAL A C 1
ATOM 869 O O . VAL A 1 114 ? 2.532 -3.669 -14.277 1.00 96.00 114 VAL A O 1
ATOM 872 N N . MET A 1 115 ? 3.870 -3.224 -12.525 1.00 97.00 115 MET A N 1
ATOM 873 C CA . MET A 1 115 ? 4.219 -4.596 -12.180 1.00 97.00 115 MET A CA 1
ATOM 874 C C . MET A 1 115 ? 3.541 -4.963 -10.861 1.00 97.00 115 MET A C 1
ATOM 876 O O . MET A 1 115 ? 3.541 -4.164 -9.924 1.00 97.00 115 MET A O 1
ATOM 880 N N . ASP A 1 116 ? 2.981 -6.167 -10.795 1.00 95.62 116 ASP A N 1
ATOM 881 C CA . ASP A 1 116 ? 2.205 -6.660 -9.655 1.00 95.62 116 ASP A CA 1
ATOM 882 C C . ASP A 1 116 ? 2.690 -8.055 -9.262 1.00 95.62 116 ASP A C 1
ATOM 884 O O . ASP A 1 116 ? 2.554 -9.021 -10.027 1.00 95.62 116 ASP A O 1
ATOM 888 N N . ARG A 1 117 ? 3.228 -8.162 -8.044 1.00 95.56 117 ARG A N 1
ATOM 889 C CA . ARG A 1 117 ? 3.695 -9.422 -7.470 1.00 95.56 117 ARG A CA 1
ATOM 890 C C . ARG A 1 117 ? 2.607 -10.490 -7.389 1.00 95.56 117 ARG A C 1
ATOM 892 O O . ARG A 1 117 ? 2.915 -11.651 -7.648 1.00 95.56 117 ARG A O 1
ATOM 899 N N . ARG A 1 118 ? 1.360 -10.134 -7.063 1.00 94.00 118 ARG A N 1
ATOM 900 C CA . ARG A 1 118 ? 0.250 -11.096 -6.889 1.00 94.00 118 ARG A CA 1
ATOM 901 C C . ARG A 1 118 ? -0.070 -11.830 -8.187 1.00 94.00 118 ARG A C 1
ATOM 903 O O . ARG A 1 118 ? -0.408 -13.007 -8.162 1.00 94.00 118 ARG A O 1
ATOM 910 N N . SER A 1 119 ? 0.066 -11.124 -9.307 1.00 91.44 119 SER A N 1
ATOM 911 C CA . SER A 1 119 ? -0.212 -11.638 -10.651 1.00 91.44 119 SER A CA 1
ATOM 912 C C . SER A 1 119 ? 1.049 -12.124 -11.376 1.00 91.44 119 SER A C 1
ATOM 914 O O . SER A 1 119 ? 0.980 -12.473 -12.553 1.00 91.44 119 SER A O 1
ATOM 916 N N . HIS A 1 120 ? 2.211 -12.113 -10.708 1.00 92.38 120 HIS A N 1
ATOM 917 C CA . HIS A 1 120 ? 3.525 -12.374 -11.309 1.00 92.38 120 HIS A CA 1
ATOM 918 C C . HIS A 1 120 ? 3.797 -11.549 -12.582 1.00 92.38 120 HIS A C 1
ATOM 920 O O . HIS A 1 120 ? 4.507 -11.984 -13.495 1.00 92.38 120 HIS A O 1
ATOM 926 N N . LEU A 1 121 ? 3.230 -10.341 -12.656 1.00 94.25 121 LEU A N 1
ATOM 927 C CA . LEU A 1 121 ? 3.399 -9.445 -13.791 1.00 94.25 121 LEU A CA 1
ATOM 928 C C . LEU A 1 121 ? 4.654 -8.602 -13.565 1.00 94.25 121 LEU A C 1
ATOM 930 O O . LEU A 1 121 ? 4.585 -7.532 -12.976 1.00 94.25 121 LEU A O 1
ATOM 934 N N . PHE A 1 122 ? 5.803 -9.081 -14.041 1.00 95.94 122 PHE A N 1
ATOM 935 C CA . PHE A 1 122 ? 7.108 -8.416 -13.879 1.00 95.94 122 PHE A CA 1
ATOM 936 C C . PHE A 1 122 ? 7.650 -7.828 -15.185 1.00 95.94 122 PHE A C 1
ATOM 938 O O . PHE A 1 122 ? 8.860 -7.786 -15.424 1.00 95.94 122 PHE A O 1
ATOM 945 N N . SER A 1 123 ? 6.746 -7.407 -16.073 1.00 96.19 123 SER A N 1
ATOM 946 C CA . SER A 1 123 ? 7.125 -6.758 -17.323 1.00 96.19 123 SER A CA 1
ATOM 947 C C . SER A 1 123 ? 6.135 -5.688 -17.758 1.00 96.19 123 SER A C 1
ATOM 949 O O . SER A 1 123 ? 4.929 -5.895 -17.644 1.00 96.19 123 SER A O 1
ATOM 951 N N . VAL A 1 124 ? 6.644 -4.606 -18.344 1.00 97.31 124 VAL A N 1
ATOM 952 C CA . VAL A 1 124 ? 5.862 -3.504 -18.919 1.00 97.31 124 VAL A CA 1
ATOM 953 C C . VAL A 1 124 ? 6.255 -3.312 -20.382 1.00 97.31 124 VAL A C 1
ATOM 955 O O . VAL A 1 124 ? 7.438 -3.287 -20.719 1.00 97.31 124 VAL A O 1
ATOM 958 N N . SER A 1 125 ? 5.265 -3.179 -21.263 1.00 97.19 125 SER A N 1
ATOM 959 C CA . SER A 1 125 ? 5.505 -2.864 -22.675 1.00 97.19 125 SER A CA 1
ATOM 960 C C . SER A 1 125 ? 5.847 -1.384 -22.829 1.00 97.19 125 SER A C 1
ATOM 962 O O . SER A 1 125 ? 5.112 -0.522 -22.358 1.00 97.19 125 SER A O 1
ATOM 964 N N . LEU A 1 126 ? 6.945 -1.093 -23.515 1.00 97.19 126 LEU A N 1
ATOM 965 C CA . 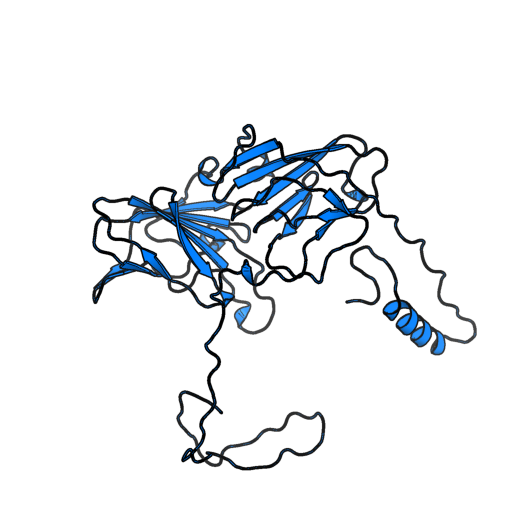LEU A 1 126 ? 7.403 0.255 -23.822 1.00 97.19 126 LEU A CA 1
ATOM 966 C C . LEU A 1 126 ? 7.264 0.525 -25.328 1.00 97.19 126 LEU A C 1
ATOM 968 O O . LEU A 1 126 ? 7.621 -0.344 -26.134 1.00 97.19 126 LEU A O 1
ATOM 972 N N . PRO A 1 127 ? 6.800 1.722 -25.734 1.00 94.56 127 PRO A N 1
ATOM 973 C CA . PRO A 1 127 ? 6.767 2.109 -27.140 1.00 94.56 127 PRO A CA 1
ATOM 974 C C . PRO A 1 127 ? 8.186 2.270 -27.702 1.00 94.56 127 PRO A C 1
ATOM 976 O O . PRO A 1 127 ? 9.170 2.292 -26.955 1.00 94.56 127 PRO A O 1
ATOM 979 N N . ALA A 1 128 ? 8.294 2.400 -29.027 1.00 94.81 128 ALA A N 1
ATOM 980 C CA . ALA A 1 128 ? 9.542 2.813 -29.660 1.00 94.81 128 ALA A CA 1
ATOM 981 C C . ALA A 1 128 ? 9.962 4.205 -29.161 1.00 94.81 128 ALA A C 1
ATOM 983 O O . ALA A 1 128 ? 9.121 5.057 -28.870 1.00 94.81 128 ALA A O 1
ATOM 984 N N . ARG A 1 129 ? 11.272 4.415 -29.032 1.00 94.62 129 ARG A N 1
ATOM 985 C CA . ARG A 1 129 ? 11.876 5.619 -28.453 1.00 94.62 129 ARG A CA 1
ATOM 986 C C . ARG A 1 129 ? 12.873 6.183 -29.453 1.00 94.62 129 ARG A C 1
ATOM 988 O O . ARG A 1 129 ? 13.868 5.532 -29.759 1.00 94.62 129 ARG A O 1
ATOM 995 N N . GLU A 1 130 ? 12.625 7.392 -29.941 1.00 94.88 130 GLU A N 1
ATOM 996 C CA . GLU A 1 130 ? 13.506 8.058 -30.915 1.00 94.88 130 GLU A CA 1
ATOM 997 C C . GLU A 1 130 ? 14.810 8.561 -30.283 1.00 94.88 130 GLU A C 1
ATOM 999 O O . GLU A 1 130 ? 15.852 8.614 -30.929 1.00 94.88 130 GLU A O 1
ATOM 1004 N N . LYS A 1 131 ? 14.764 8.891 -28.991 1.00 96.50 131 LYS A N 1
ATOM 1005 C CA . LYS A 1 131 ? 15.894 9.370 -28.193 1.00 96.50 131 LYS A CA 1
ATOM 1006 C C . LYS A 1 131 ? 15.959 8.635 -26.861 1.00 96.50 131 LYS A C 1
ATOM 1008 O O . LYS A 1 131 ? 15.011 7.948 -26.478 1.00 96.50 131 LYS A O 1
ATOM 1013 N N . ALA A 1 132 ? 17.080 8.789 -26.165 1.00 95.81 132 ALA A N 1
ATOM 1014 C CA . ALA A 1 132 ? 17.186 8.323 -24.794 1.00 95.81 132 ALA A CA 1
ATOM 1015 C C . ALA A 1 132 ? 16.139 9.029 -23.909 1.00 95.81 132 ALA A C 1
ATOM 1017 O O . ALA A 1 132 ? 15.898 10.226 -24.074 1.00 95.81 132 ALA A O 1
ATOM 1018 N N . ALA A 1 133 ? 15.531 8.288 -22.982 1.00 96.81 133 ALA A N 1
ATOM 1019 C CA . ALA A 1 133 ? 14.488 8.778 -22.073 1.00 96.81 133 ALA A CA 1
ATOM 1020 C C . ALA A 1 133 ? 14.787 8.376 -20.622 1.00 96.81 133 ALA A C 1
ATOM 1022 O O . ALA A 1 133 ? 15.403 7.333 -20.394 1.00 96.81 133 ALA A O 1
ATOM 1023 N N . GLN A 1 134 ? 14.398 9.189 -19.644 1.00 97.69 134 GLN A N 1
ATOM 1024 C CA . GLN A 1 134 ? 14.567 8.829 -18.236 1.00 97.69 134 GLN A CA 1
ATOM 1025 C C . GLN A 1 134 ? 13.608 7.690 -17.891 1.00 97.69 134 GLN A C 1
ATOM 1027 O O . GLN A 1 134 ? 12.418 7.770 -18.197 1.00 97.69 134 GLN A O 1
ATOM 1032 N N . LEU A 1 135 ? 14.121 6.648 -17.242 1.00 98.19 135 LEU A N 1
ATOM 1033 C CA . LEU A 1 135 ? 13.328 5.571 -16.665 1.00 98.19 135 LEU A CA 1
ATOM 1034 C C . LEU A 1 135 ? 13.316 5.702 -15.158 1.00 98.19 135 LEU A C 1
ATOM 1036 O O . LEU A 1 135 ? 14.366 5.776 -14.530 1.00 98.19 135 LEU A O 1
ATOM 1040 N N . ASP A 1 136 ? 12.113 5.655 -14.614 1.00 98.62 136 ASP A N 1
ATOM 1041 C CA . ASP A 1 136 ? 11.827 5.654 -13.194 1.00 98.62 136 ASP A CA 1
ATOM 1042 C C . ASP A 1 136 ? 10.979 4.420 -12.873 1.00 98.62 136 ASP A C 1
ATOM 1044 O O . ASP A 1 136 ? 9.948 4.184 -13.501 1.00 98.62 136 ASP A O 1
ATOM 1048 N N . ILE A 1 137 ? 11.409 3.617 -11.903 1.00 98.62 137 ILE A N 1
ATOM 1049 C CA . ILE A 1 137 ? 10.662 2.468 -11.387 1.00 98.62 137 ILE A CA 1
ATOM 1050 C C . ILE A 1 137 ? 10.434 2.710 -9.898 1.00 98.62 137 ILE A C 1
ATOM 1052 O O . ILE A 1 137 ? 11.345 2.531 -9.091 1.00 98.62 137 ILE A O 1
ATOM 1056 N N . LEU A 1 138 ? 9.235 3.165 -9.533 1.00 98.81 138 LEU A N 1
ATOM 1057 C CA . LEU A 1 138 ? 8.856 3.363 -8.135 1.00 98.81 138 LEU A CA 1
ATOM 1058 C C . LEU A 1 138 ? 8.319 2.048 -7.587 1.00 98.81 138 LEU A C 1
ATOM 1060 O O . LEU A 1 138 ? 7.272 1.601 -8.042 1.00 98.81 138 LEU A O 1
ATOM 1064 N N . VAL A 1 139 ? 9.012 1.449 -6.623 1.00 98.69 139 VAL A N 1
ATOM 1065 C CA . VAL A 1 139 ? 8.601 0.196 -5.985 1.00 98.69 139 VAL A CA 1
ATOM 1066 C C . VAL A 1 139 ? 8.059 0.471 -4.588 1.00 98.69 139 VAL A C 1
ATOM 1068 O O . VAL A 1 139 ? 8.748 1.083 -3.776 1.00 98.69 139 VAL A O 1
ATOM 1071 N N . GLU A 1 140 ? 6.850 0.003 -4.291 1.00 98.44 140 GLU A N 1
ATOM 1072 C CA . GLU A 1 140 ? 6.285 -0.024 -2.940 1.00 98.44 140 GLU A CA 1
ATOM 1073 C C . GLU A 1 140 ? 6.473 -1.412 -2.320 1.00 98.44 140 GLU A C 1
ATOM 1075 O O . GLU A 1 140 ? 6.036 -2.423 -2.883 1.00 98.44 140 GLU A O 1
ATOM 1080 N N . ALA A 1 141 ? 7.062 -1.450 -1.123 1.00 98.12 141 ALA A N 1
ATOM 1081 C CA . ALA A 1 141 ? 7.096 -2.639 -0.287 1.00 98.12 141 ALA A CA 1
ATOM 1082 C C . ALA A 1 141 ? 5.837 -2.723 0.588 1.00 98.12 141 ALA A C 1
ATOM 1084 O O . ALA A 1 141 ? 5.583 -1.883 1.469 1.00 98.12 141 ALA A O 1
ATOM 1085 N N . MET A 1 142 ? 5.055 -3.782 0.383 1.00 96.44 142 MET A N 1
ATOM 1086 C CA . MET A 1 142 ? 4.008 -4.194 1.312 1.00 96.44 142 MET A CA 1
ATOM 1087 C C . MET A 1 142 ? 4.620 -4.993 2.477 1.00 96.44 142 MET A C 1
ATOM 1089 O O . MET A 1 142 ? 5.816 -4.903 2.760 1.00 96.44 142 MET A O 1
ATOM 1093 N N . GLY A 1 143 ? 3.791 -5.714 3.235 1.00 95.81 143 GLY A N 1
ATOM 1094 C CA . GLY A 1 143 ? 4.274 -6.543 4.338 1.00 95.81 143 GLY A CA 1
ATOM 1095 C C . GLY A 1 143 ? 5.221 -7.640 3.851 1.00 95.81 143 GLY A C 1
ATOM 1096 O O . GLY A 1 143 ? 5.026 -8.200 2.773 1.00 95.81 143 GLY A O 1
ATOM 1097 N N . HIS A 1 144 ? 6.245 -7.948 4.647 1.00 96.81 144 HIS A N 1
ATOM 1098 C CA . HIS A 1 144 ? 7.041 -9.164 4.464 1.00 96.81 144 HIS A CA 1
ATOM 1099 C C . HIS A 1 144 ? 6.145 -10.390 4.661 1.00 96.81 144 HIS A C 1
ATOM 1101 O O . HIS A 1 144 ? 5.306 -10.399 5.569 1.00 96.81 144 HIS A O 1
ATOM 1107 N N . VAL A 1 145 ? 6.307 -11.413 3.820 1.00 96.75 145 VAL A N 1
ATOM 1108 C CA . VAL A 1 145 ? 5.593 -12.687 3.990 1.00 96.75 145 VAL A CA 1
ATOM 1109 C C . VAL A 1 145 ? 5.880 -13.260 5.384 1.00 96.75 145 VAL A C 1
ATOM 1111 O O . VAL A 1 145 ? 7.030 -13.346 5.807 1.00 96.75 145 VAL A O 1
ATOM 1114 N N . ASN A 1 146 ? 4.829 -13.653 6.109 1.00 97.19 146 ASN A N 1
ATOM 1115 C CA . ASN A 1 146 ? 4.906 -14.058 7.519 1.00 97.19 146 ASN A CA 1
ATOM 1116 C C . ASN A 1 146 ? 4.650 -15.560 7.759 1.00 97.19 146 ASN A C 1
ATOM 1118 O O . ASN A 1 146 ? 4.516 -15.983 8.906 1.00 97.19 146 ASN A O 1
ATOM 1122 N N . PHE A 1 147 ? 4.572 -16.364 6.696 1.00 96.12 147 PHE A N 1
ATOM 1123 C CA . PHE A 1 147 ? 4.270 -17.792 6.772 1.00 96.12 147 PHE A CA 1
ATOM 1124 C C . PHE A 1 147 ? 4.968 -18.576 5.653 1.00 96.12 147 PHE A C 1
ATOM 1126 O O . PHE A 1 147 ? 5.117 -18.075 4.541 1.00 96.12 147 PHE A O 1
ATOM 1133 N N . GLY A 1 148 ? 5.353 -19.824 5.934 1.00 94.81 148 GLY A N 1
ATOM 1134 C CA . GLY A 1 148 ? 5.916 -20.737 4.936 1.00 94.81 148 GLY A CA 1
ATOM 1135 C C . GLY A 1 148 ? 7.412 -20.545 4.665 1.00 94.81 148 GLY A C 1
ATOM 1136 O O . GLY A 1 148 ? 8.153 -20.001 5.481 1.00 94.81 148 GLY A O 1
ATOM 1137 N N . LYS A 1 149 ? 7.874 -21.047 3.516 1.00 91.94 149 LYS A N 1
ATOM 1138 C CA . LYS A 1 149 ? 9.277 -20.918 3.066 1.00 91.94 149 LYS A CA 1
ATOM 1139 C C . LYS A 1 149 ? 9.557 -19.541 2.465 1.00 91.94 149 LYS A C 1
ATOM 1141 O O . LYS A 1 149 ? 10.704 -19.129 2.328 1.00 91.94 149 LYS A O 1
ATOM 1146 N N . GLU A 1 150 ? 8.491 -18.844 2.115 1.00 91.44 150 GLU A N 1
ATOM 1147 C CA . GLU A 1 150 ? 8.451 -17.560 1.443 1.00 91.44 150 GLU A CA 1
ATOM 1148 C C . GLU A 1 150 ? 8.790 -16.392 2.384 1.00 91.44 150 GLU A C 1
ATOM 1150 O O . GLU A 1 150 ? 8.915 -15.270 1.910 1.00 91.44 150 GLU A O 1
ATOM 1155 N N . ILE A 1 151 ? 9.020 -16.644 3.683 1.00 95.38 151 ILE A N 1
ATOM 1156 C CA . ILE A 1 151 ? 9.471 -15.643 4.673 1.00 95.38 151 ILE A CA 1
ATOM 1157 C C . ILE A 1 151 ? 10.812 -14.980 4.316 1.00 95.38 151 ILE A C 1
ATOM 1159 O O . ILE A 1 151 ? 11.159 -13.934 4.859 1.00 95.38 151 ILE A O 1
ATOM 1163 N N . HIS A 1 152 ? 11.586 -15.577 3.405 1.00 94.12 152 HIS A N 1
ATOM 1164 C CA . HIS A 1 152 ? 12.787 -14.973 2.829 1.00 94.12 152 HIS A CA 1
ATOM 1165 C C . HIS A 1 152 ? 12.412 -13.923 1.772 1.00 94.12 152 HIS A C 1
ATOM 1167 O O . HIS A 1 152 ? 12.685 -14.083 0.582 1.00 94.12 152 HIS A O 1
ATOM 1173 N N . ASP A 1 153 ? 11.775 -12.846 2.225 1.00 96.38 153 ASP A N 1
ATOM 1174 C CA . ASP A 1 153 ? 11.030 -11.922 1.377 1.00 96.38 153 ASP A CA 1
ATOM 1175 C C . ASP A 1 153 ? 11.726 -10.570 1.158 1.00 96.38 153 ASP A C 1
ATOM 1177 O O . ASP A 1 153 ? 11.279 -9.532 1.640 1.00 96.38 153 ASP A O 1
ATOM 1181 N N . ARG A 1 154 ? 12.836 -10.564 0.413 1.00 96.75 154 ARG A N 1
ATOM 1182 C CA . ARG A 1 154 ? 13.520 -9.308 0.049 1.00 96.75 154 ARG A CA 1
ATOM 1183 C C . ARG A 1 154 ? 12.604 -8.398 -0.770 1.00 96.75 154 ARG A C 1
ATOM 1185 O O . ARG A 1 154 ? 11.873 -8.882 -1.640 1.00 96.75 154 ARG A O 1
ATOM 1192 N N . LYS A 1 155 ? 12.670 -7.091 -0.511 1.00 98.12 155 LYS A N 1
ATOM 1193 C CA . LYS A 1 155 ? 11.832 -6.073 -1.165 1.00 98.12 155 LYS A CA 1
ATOM 1194 C C . LYS A 1 155 ? 12.599 -5.275 -2.221 1.00 98.12 155 LYS A C 1
ATOM 1196 O O . LYS A 1 155 ? 13.827 -5.255 -2.232 1.00 98.12 155 LYS A O 1
ATOM 1201 N N . GLY A 1 156 ? 11.884 -4.583 -3.105 1.00 97.88 156 GLY A N 1
ATOM 1202 C CA . GLY A 1 156 ? 12.475 -3.808 -4.199 1.00 97.88 156 GLY A CA 1
ATOM 1203 C C . GLY A 1 156 ? 12.558 -4.596 -5.505 1.00 97.88 156 GLY A C 1
ATOM 1204 O O . GLY A 1 156 ? 11.699 -5.426 -5.802 1.00 97.88 156 GLY A O 1
ATOM 1205 N N . LEU A 1 157 ? 13.579 -4.319 -6.314 1.00 97.06 157 LEU A N 1
ATOM 1206 C CA . LEU A 1 157 ? 13.829 -5.048 -7.559 1.00 97.06 157 LEU A CA 1
ATOM 1207 C C . LEU A 1 157 ? 14.802 -6.207 -7.334 1.00 97.06 157 LEU A C 1
ATOM 1209 O O . LEU A 1 157 ? 15.838 -6.050 -6.688 1.00 97.06 157 LEU A O 1
ATOM 1213 N N . MET A 1 158 ? 14.481 -7.365 -7.914 1.00 93.62 158 MET A N 1
ATOM 1214 C CA . MET A 1 158 ? 15.354 -8.536 -7.912 1.00 93.62 158 MET A CA 1
ATOM 1215 C C . MET A 1 158 ? 15.924 -8.764 -9.306 1.00 93.62 158 MET A C 1
ATOM 1217 O O . MET A 1 158 ? 15.181 -8.920 -10.281 1.00 93.62 158 MET A O 1
ATOM 1221 N N . GLY A 1 159 ? 17.249 -8.893 -9.359 1.00 82.06 159 GLY A N 1
ATOM 1222 C CA . GLY A 1 159 ? 17.978 -9.240 -10.571 1.00 82.06 159 GLY A CA 1
ATOM 1223 C C . GLY A 1 159 ? 18.072 -8.094 -11.584 1.00 82.06 159 GLY A C 1
ATOM 1224 O O . GLY A 1 159 ? 17.687 -6.960 -11.294 1.00 82.06 159 GLY A O 1
ATOM 1225 N N . PRO A 1 160 ? 18.615 -8.381 -12.778 1.00 91.38 160 PRO A N 1
ATOM 1226 C CA . PRO A 1 160 ? 18.817 -7.372 -13.803 1.00 91.38 160 PRO A CA 1
ATOM 1227 C C . PRO A 1 160 ? 17.491 -6.786 -14.291 1.00 91.38 160 PRO A C 1
ATOM 1229 O O . PRO A 1 160 ? 16.486 -7.489 -14.419 1.00 91.38 160 PRO A O 1
ATOM 1232 N N . VAL A 1 161 ? 17.524 -5.501 -14.638 1.00 96.94 161 VAL A N 1
ATOM 1233 C CA . VAL A 1 161 ? 16.476 -4.868 -15.439 1.00 96.94 161 VAL A CA 1
ATOM 1234 C C . VAL A 1 161 ? 16.856 -5.027 -16.903 1.00 96.94 161 VAL A C 1
ATOM 1236 O O . VAL A 1 161 ? 17.950 -4.640 -17.312 1.00 96.94 161 VAL A O 1
ATOM 1239 N N . GLU A 1 162 ? 15.967 -5.606 -17.696 1.00 97.12 162 GLU A N 1
ATOM 1240 C CA . GLU A 1 162 ? 16.231 -5.999 -19.076 1.00 97.12 162 GLU A CA 1
ATOM 1241 C C . GLU A 1 162 ? 15.234 -5.353 -20.040 1.00 97.12 162 GLU A C 1
ATOM 1243 O O . GLU A 1 162 ? 14.051 -5.198 -19.737 1.00 97.12 162 GLU A O 1
ATOM 1248 N N . LEU A 1 163 ? 15.706 -5.022 -21.238 1.00 96.94 163 LEU A N 1
ATOM 1249 C CA . LEU A 1 163 ? 14.882 -4.703 -22.395 1.00 96.94 163 LEU A CA 1
ATOM 1250 C C . LEU A 1 163 ? 14.852 -5.902 -23.334 1.00 96.94 163 LEU A C 1
ATOM 1252 O O . LEU A 1 163 ? 15.883 -6.301 -23.870 1.00 96.94 163 LEU A O 1
ATOM 1256 N N . VAL A 1 164 ? 13.661 -6.443 -23.565 1.00 96.88 164 VAL A N 1
ATOM 1257 C CA . VAL A 1 164 ? 13.429 -7.539 -24.509 1.00 96.88 164 VAL A CA 1
ATOM 1258 C C . VAL A 1 164 ? 12.750 -6.977 -25.755 1.00 96.88 164 VAL A C 1
ATOM 1260 O O . VAL A 1 164 ? 11.575 -6.602 -25.709 1.00 96.88 164 VAL A O 1
ATOM 1263 N N . ALA A 1 165 ? 13.484 -6.907 -26.864 1.00 94.50 165 ALA A N 1
ATOM 1264 C CA . ALA A 1 165 ? 12.991 -6.475 -28.169 1.00 94.50 165 ALA A CA 1
ATOM 1265 C C . ALA A 1 165 ? 13.175 -7.610 -29.183 1.00 94.50 165 ALA A C 1
ATOM 1267 O O . ALA A 1 165 ? 14.299 -8.016 -29.476 1.00 94.50 165 ALA A O 1
ATOM 1268 N N . GLU A 1 166 ? 12.068 -8.125 -29.722 1.00 86.88 166 GLU A N 1
ATOM 1269 C CA . GLU A 1 166 ? 12.058 -9.281 -30.629 1.00 86.88 166 GLU A CA 1
ATOM 1270 C C . GLU A 1 166 ? 12.812 -10.498 -30.053 1.00 86.88 166 GLU A C 1
ATOM 1272 O O . GLU A 1 166 ? 12.303 -11.159 -29.149 1.00 86.88 166 GLU A O 1
ATOM 1277 N N . LYS A 1 167 ? 14.011 -10.804 -30.573 1.00 85.94 167 LYS A N 1
ATOM 1278 C CA . LYS A 1 167 ? 14.893 -11.897 -30.121 1.00 85.94 167 LYS A CA 1
ATOM 1279 C C . LYS A 1 167 ? 16.091 -11.419 -29.292 1.00 85.94 167 LYS A C 1
ATOM 1281 O O . LYS A 1 167 ? 16.877 -12.250 -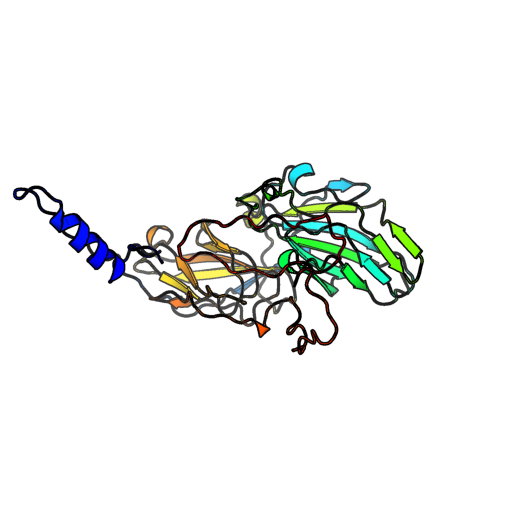28.849 1.00 85.94 167 LYS A O 1
ATOM 1286 N N . ASN A 1 168 ? 16.238 -10.110 -29.095 1.00 92.31 168 ASN A N 1
ATOM 1287 C CA . ASN A 1 168 ? 17.357 -9.514 -28.378 1.00 92.31 168 ASN A CA 1
ATOM 1288 C C . ASN A 1 168 ? 16.941 -9.138 -26.955 1.00 92.31 168 ASN A C 1
ATOM 1290 O O . ASN A 1 168 ? 15.914 -8.489 -26.746 1.00 92.31 168 ASN A O 1
ATOM 1294 N N . THR A 1 169 ? 17.781 -9.509 -25.992 1.00 95.31 169 THR A N 1
ATOM 1295 C CA . THR A 1 169 ? 17.670 -9.084 -24.597 1.00 95.31 169 THR A CA 1
ATOM 1296 C C . THR A 1 169 ? 18.889 -8.243 -24.255 1.00 95.31 169 THR A C 1
ATOM 1298 O O . THR A 1 169 ? 20.019 -8.709 -24.391 1.00 95.31 169 THR A O 1
ATOM 1301 N N . THR A 1 170 ? 18.657 -7.021 -23.789 1.00 94.75 170 THR A N 1
ATOM 1302 C CA . THR A 1 170 ? 19.707 -6.098 -23.355 1.00 94.75 170 THR A CA 1
ATOM 1303 C C . THR A 1 170 ? 19.521 -5.793 -21.878 1.00 94.75 170 THR A C 1
ATOM 1305 O O . THR A 1 170 ? 18.478 -5.271 -21.487 1.00 94.75 170 THR A O 1
ATOM 1308 N N . LYS A 1 171 ? 20.530 -6.078 -21.0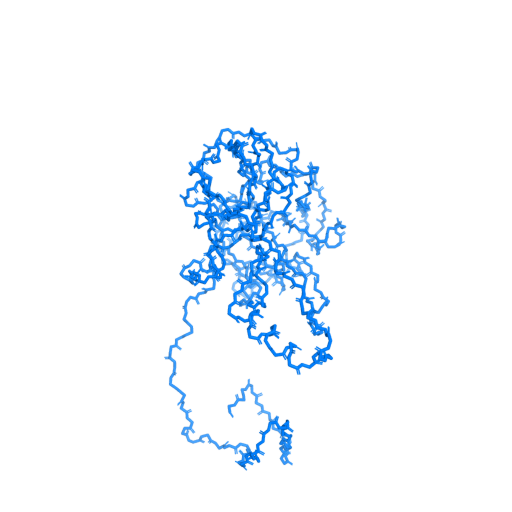51 1.00 95.19 171 LYS A N 1
ATOM 1309 C CA . LYS A 1 171 ? 20.545 -5.645 -19.649 1.00 95.19 171 LYS A CA 1
ATOM 1310 C C . LYS A 1 171 ? 20.811 -4.137 -19.577 1.00 95.19 171 LYS A C 1
ATOM 1312 O O . LYS A 1 171 ? 21.687 -3.627 -20.272 1.00 95.19 171 LYS A O 1
ATOM 1317 N N . LEU A 1 172 ? 20.055 -3.428 -18.743 1.00 94.62 172 LEU A N 1
ATOM 1318 C CA . LEU A 1 172 ? 20.294 -2.024 -18.423 1.00 94.62 172 LEU A CA 1
ATOM 1319 C C . LEU A 1 172 ? 21.329 -1.934 -17.297 1.00 94.62 172 LEU A C 1
ATOM 1321 O O . LEU A 1 172 ? 20.999 -2.098 -16.122 1.00 94.62 172 LEU A O 1
ATOM 1325 N N . GLU A 1 173 ? 22.583 -1.689 -17.668 1.00 90.06 173 GLU A N 1
ATOM 1326 C CA . GLU A 1 173 ? 23.716 -1.554 -16.747 1.00 90.06 173 GLU A CA 1
ATOM 1327 C C . GLU A 1 173 ? 24.261 -0.122 -16.724 1.00 90.06 173 GLU A C 1
ATOM 1329 O O . GLU A 1 173 ? 24.213 0.596 -17.723 1.00 90.06 173 GLU A O 1
ATOM 1334 N N . GLY A 1 174 ? 24.834 0.263 -15.584 1.00 88.69 174 GLY A N 1
ATOM 1335 C CA . GLY A 1 174 ? 25.449 1.568 -15.366 1.00 88.69 174 GLY A CA 1
ATOM 1336 C C . GLY A 1 174 ? 24.443 2.685 -15.071 1.00 88.69 174 GLY A C 1
ATOM 1337 O O . GLY A 1 174 ? 23.271 2.621 -15.438 1.00 88.69 174 GLY A O 1
ATOM 1338 N N . ASN A 1 175 ? 24.927 3.734 -14.400 1.00 92.94 175 ASN A N 1
ATOM 1339 C CA . ASN A 1 175 ? 24.198 4.985 -14.144 1.00 92.94 175 ASN A CA 1
ATOM 1340 C C . ASN A 1 175 ? 22.847 4.822 -13.424 1.00 92.94 175 ASN A C 1
ATOM 1342 O O . ASN A 1 175 ? 21.933 5.622 -13.629 1.00 92.94 175 ASN A O 1
ATOM 1346 N N . TRP A 1 176 ? 22.717 3.807 -12.570 1.00 97.75 176 TRP A N 1
ATOM 1347 C CA . TRP A 1 176 ? 21.545 3.674 -11.719 1.00 97.75 176 TRP A CA 1
ATOM 1348 C C . TRP A 1 176 ? 21.636 4.614 -10.522 1.00 97.75 176 TRP A C 1
ATOM 1350 O O . TRP A 1 176 ? 22.696 4.798 -9.922 1.00 97.75 176 TRP A O 1
ATOM 1360 N N . GLN A 1 177 ? 20.492 5.172 -10.153 1.00 98.50 177 GLN A N 1
ATOM 1361 C CA . GLN A 1 177 ? 20.284 5.935 -8.935 1.00 98.50 177 GLN A CA 1
ATOM 1362 C C . GLN A 1 177 ? 19.118 5.312 -8.171 1.00 98.50 177 GLN A C 1
ATOM 1364 O O . GLN A 1 177 ? 18.007 5.235 -8.691 1.00 98.50 177 GLN A O 1
ATOM 1369 N N . ALA A 1 178 ? 19.362 4.872 -6.943 1.00 98.44 178 ALA A N 1
ATOM 1370 C CA . ALA A 1 178 ? 18.311 4.448 -6.030 1.00 98.44 178 ALA A CA 1
ATOM 1371 C C . ALA A 1 178 ? 17.990 5.580 -5.052 1.00 98.44 178 ALA A C 1
ATOM 1373 O O . ALA A 1 178 ? 18.894 6.177 -4.468 1.00 98.44 178 ALA A O 1
ATOM 1374 N N . PHE A 1 179 ? 16.706 5.850 -4.847 1.00 98.69 179 PHE A N 1
ATOM 1375 C CA . PHE A 1 179 ? 16.205 6.832 -3.893 1.00 98.69 179 PHE A CA 1
ATOM 1376 C C . PHE A 1 179 ? 15.349 6.108 -2.843 1.00 98.69 179 PHE A C 1
ATOM 1378 O O . PHE A 1 179 ? 14.164 5.855 -3.089 1.00 98.69 179 PHE A O 1
ATOM 1385 N N . PRO A 1 180 ? 15.934 5.732 -1.691 1.00 98.44 180 PRO A N 1
ATOM 1386 C CA . PRO A 1 180 ? 15.197 5.150 -0.572 1.00 98.44 180 PRO A CA 1
ATOM 1387 C C . PRO A 1 180 ? 14.160 6.125 -0.002 1.00 98.44 180 PRO A C 1
ATOM 1389 O O . PRO A 1 180 ? 14.504 7.235 0.390 1.00 98.44 180 PRO A O 1
ATOM 1392 N N . LEU A 1 181 ? 12.896 5.715 0.080 1.00 98.44 181 LEU A N 1
ATOM 1393 C CA . LEU A 1 181 ? 11.792 6.477 0.673 1.00 98.44 181 LEU A CA 1
ATOM 1394 C C . LEU A 1 181 ? 11.269 5.699 1.899 1.00 98.44 181 LEU A C 1
ATOM 1396 O O . LEU A 1 181 ? 10.313 4.930 1.759 1.00 98.44 181 LEU A O 1
ATOM 1400 N N . PRO A 1 182 ? 11.906 5.818 3.082 1.00 97.25 182 PRO A N 1
ATOM 1401 C CA . PRO A 1 182 ? 11.533 5.041 4.270 1.00 97.25 182 PRO A CA 1
ATOM 1402 C C . PRO A 1 182 ? 10.138 5.383 4.815 1.00 97.25 182 PRO A C 1
ATOM 1404 O O . PRO A 1 182 ? 9.537 4.559 5.493 1.00 97.25 182 PRO A O 1
ATOM 1407 N N . LEU A 1 183 ? 9.594 6.553 4.468 1.00 97.62 183 LEU A N 1
ATOM 1408 C CA . LEU A 1 183 ? 8.326 7.104 4.955 1.00 97.62 183 LEU A CA 1
ATOM 1409 C C . LEU A 1 183 ? 8.312 7.330 6.477 1.00 97.62 183 LEU A C 1
ATOM 1411 O O . LEU A 1 183 ? 7.279 7.174 7.125 1.00 97.62 183 LEU A O 1
ATOM 1415 N N . ASP A 1 184 ? 9.472 7.685 7.031 1.00 96.44 184 ASP A N 1
ATOM 1416 C CA . ASP A 1 184 ? 9.645 8.041 8.438 1.00 96.44 184 ASP A CA 1
ATOM 1417 C C . ASP A 1 184 ? 9.388 9.536 8.695 1.00 96.44 184 ASP A C 1
ATOM 1419 O O . ASP A 1 184 ? 9.267 10.348 7.771 1.00 96.44 184 ASP A O 1
ATOM 1423 N N . ASP A 1 185 ? 9.341 9.916 9.972 1.00 96.62 185 ASP A N 1
ATOM 1424 C CA . ASP A 1 185 ? 9.083 11.295 10.400 1.00 96.62 185 ASP A CA 1
ATOM 1425 C C . ASP A 1 185 ? 10.074 12.294 9.791 1.00 96.62 185 ASP A C 1
ATOM 1427 O O . ASP A 1 185 ? 9.701 13.413 9.434 1.00 96.62 185 ASP A O 1
ATOM 1431 N N . LYS A 1 186 ? 11.342 11.892 9.628 1.00 96.25 186 LYS A N 1
ATOM 1432 C CA . LYS A 1 186 ? 12.382 12.740 9.038 1.00 96.25 186 LYS A CA 1
ATOM 1433 C C . LYS A 1 186 ? 12.079 13.025 7.571 1.00 96.25 186 LYS A C 1
ATOM 1435 O O . LYS A 1 186 ? 12.221 14.169 7.134 1.00 96.25 186 LYS A O 1
ATOM 1440 N N . GLN A 1 187 ? 11.669 12.012 6.812 1.00 96.69 187 GLN A N 1
ATOM 1441 C CA . GLN A 1 187 ? 11.262 12.194 5.429 1.00 96.69 187 GLN A CA 1
ATOM 1442 C C . GLN A 1 187 ? 10.024 13.090 5.347 1.00 96.69 187 GLN A C 1
ATOM 1444 O O . GLN A 1 187 ? 10.063 14.083 4.620 1.00 96.69 187 GLN A O 1
ATOM 1449 N N . LEU A 1 188 ? 8.971 12.789 6.114 1.00 97.94 188 LEU A N 1
ATOM 1450 C CA . LEU A 1 188 ? 7.720 13.555 6.101 1.00 97.94 188 LEU A CA 1
ATOM 1451 C C . LEU A 1 188 ? 7.943 15.034 6.459 1.00 97.94 188 LEU A C 1
ATOM 1453 O O . LEU A 1 188 ? 7.401 15.918 5.795 1.00 97.94 188 LEU A O 1
ATOM 1457 N N . ALA A 1 189 ? 8.805 15.319 7.439 1.00 97.56 189 ALA A N 1
ATOM 1458 C CA . ALA A 1 189 ? 9.152 16.681 7.846 1.00 97.56 189 ALA A CA 1
ATOM 1459 C C . ALA A 1 189 ? 9.945 17.468 6.786 1.00 97.56 189 ALA A C 1
ATOM 1461 O O . ALA A 1 189 ? 9.964 18.697 6.823 1.00 97.56 189 ALA A O 1
ATOM 1462 N N . SER A 1 190 ? 10.603 16.784 5.845 1.00 97.50 190 SER A N 1
ATOM 1463 C CA . SER A 1 190 ? 11.400 17.419 4.784 1.00 97.50 190 SER A CA 1
ATOM 1464 C C . SER A 1 190 ? 10.627 17.675 3.485 1.00 97.50 190 SER A C 1
ATOM 1466 O O . SER A 1 190 ? 11.175 18.272 2.554 1.00 97.50 190 SER A O 1
ATOM 1468 N N . LEU A 1 191 ? 9.360 17.251 3.420 1.00 98.31 191 LEU A N 1
ATOM 1469 C CA . LEU A 1 191 ? 8.499 17.460 2.261 1.00 98.31 191 LEU A CA 1
ATOM 1470 C C . LEU A 1 191 ? 8.267 18.952 1.995 1.00 98.31 191 LEU A C 1
ATOM 1472 O O . LEU A 1 191 ? 7.934 19.739 2.884 1.00 98.31 191 LEU A O 1
ATOM 1476 N N . LYS A 1 192 ? 8.407 19.336 0.727 1.00 98.00 192 LYS A N 1
ATOM 1477 C CA . LYS A 1 192 ? 8.159 20.689 0.231 1.00 98.00 192 LYS A CA 1
ATOM 1478 C C . LYS A 1 192 ? 6.705 20.801 -0.207 1.00 98.00 192 LYS A C 1
ATOM 1480 O O . LYS A 1 192 ? 6.350 20.452 -1.334 1.00 98.00 192 LYS A O 1
ATOM 1485 N N . TRP A 1 193 ? 5.877 21.282 0.708 1.00 97.81 193 TRP A N 1
ATOM 1486 C CA . TRP A 1 193 ? 4.449 21.469 0.490 1.00 97.81 193 TRP A CA 1
ATOM 1487 C C . TRP A 1 193 ? 4.164 22.668 -0.415 1.00 97.81 193 TRP A C 1
ATOM 1489 O O . TRP A 1 193 ? 4.733 23.747 -0.249 1.00 97.81 193 TRP A O 1
ATOM 1499 N N . LYS A 1 194 ? 3.251 22.471 -1.363 1.00 96.62 194 LYS A N 1
ATOM 1500 C CA . LYS A 1 194 ? 2.664 23.511 -2.214 1.00 96.62 194 LYS A CA 1
ATOM 1501 C C . LYS A 1 194 ? 1.144 23.405 -2.186 1.00 96.62 194 LYS A C 1
ATOM 1503 O O . LYS A 1 194 ? 0.609 22.380 -1.767 1.00 96.62 194 LYS A O 1
ATOM 1508 N N . ALA A 1 195 ? 0.449 24.443 -2.647 1.00 96.00 195 ALA A N 1
ATOM 1509 C CA . ALA A 1 195 ? -1.002 24.387 -2.813 1.00 96.00 195 ALA A CA 1
ATOM 1510 C C . ALA A 1 195 ? -1.403 23.159 -3.650 1.00 96.00 195 ALA A C 1
ATOM 1512 O O . ALA A 1 195 ? -0.711 22.794 -4.602 1.00 96.00 195 ALA A O 1
ATOM 1513 N N . ALA A 1 196 ? -2.486 22.489 -3.258 1.00 87.75 196 ALA A N 1
ATOM 1514 C CA . ALA A 1 196 ? -2.938 21.281 -3.929 1.00 87.75 196 ALA A CA 1
ATOM 1515 C C . ALA A 1 196 ? -3.399 21.580 -5.356 1.00 87.75 196 ALA A C 1
ATOM 1517 O O . ALA A 1 196 ? -4.326 22.358 -5.580 1.00 87.75 196 ALA A O 1
ATOM 1518 N N . GLU A 1 197 ? -2.789 20.877 -6.304 1.00 84.38 197 GLU A N 1
ATOM 1519 C CA . GLU A 1 197 ? -3.228 20.800 -7.692 1.00 84.38 197 GLU A CA 1
ATOM 1520 C C . GLU A 1 197 ? -3.613 19.351 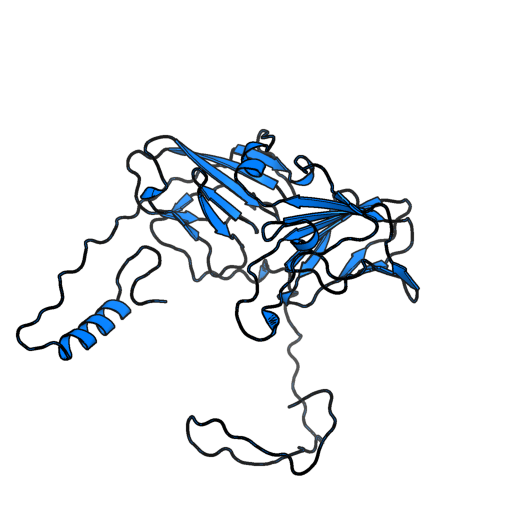-8.022 1.00 84.38 197 GLU A C 1
ATOM 1522 O O . GLU A 1 197 ? -3.161 18.419 -7.345 1.00 84.38 197 GLU A O 1
ATOM 1527 N N . PRO A 1 198 ? -4.440 19.116 -9.055 1.00 80.44 198 PRO A N 1
ATOM 1528 C CA . PRO A 1 198 ? -4.661 17.773 -9.572 1.00 80.44 198 PRO A CA 1
ATOM 1529 C C . PRO A 1 198 ? -3.338 17.161 -10.057 1.00 80.44 198 PRO A C 1
ATOM 1531 O O . PRO A 1 198 ? -2.850 17.472 -11.143 1.00 80.44 198 PRO A O 1
ATOM 1534 N N . ILE A 1 199 ? -2.757 16.276 -9.250 1.00 82.81 199 ILE A N 1
ATOM 1535 C CA . ILE A 1 199 ? -1.546 15.534 -9.598 1.00 82.81 199 ILE A CA 1
ATOM 1536 C C . ILE A 1 199 ? -1.953 14.167 -10.136 1.00 82.81 199 ILE A C 1
ATOM 1538 O O . ILE A 1 199 ? -2.739 13.448 -9.521 1.00 82.81 199 ILE A O 1
ATOM 1542 N N . LYS A 1 200 ? -1.401 13.808 -11.296 1.00 81.50 200 LYS A N 1
ATOM 1543 C CA . LYS A 1 200 ? -1.451 12.439 -11.811 1.00 81.50 200 LYS A CA 1
ATOM 1544 C C . LYS A 1 200 ? -0.193 11.711 -11.347 1.00 81.50 200 LYS A C 1
ATOM 1546 O O . LYS A 1 200 ? 0.906 12.136 -11.700 1.00 81.50 200 LYS A O 1
ATOM 1551 N N . GLY A 1 201 ? -0.358 10.623 -10.599 1.00 89.44 201 GLY A N 1
ATOM 1552 C CA . GLY A 1 201 ? 0.749 9.814 -10.087 1.00 89.44 201 GLY A CA 1
ATOM 1553 C C . GLY A 1 201 ? 1.115 10.105 -8.624 1.00 89.44 201 GLY A C 1
ATOM 1554 O O . GLY A 1 201 ? 0.340 10.741 -7.909 1.00 89.44 201 GLY A O 1
ATOM 1555 N N . PRO A 1 202 ? 2.281 9.615 -8.167 1.00 97.44 202 PRO A N 1
ATOM 1556 C CA . PRO A 1 202 ? 2.595 9.500 -6.749 1.00 97.44 202 PRO A CA 1
ATOM 1557 C C . PRO A 1 202 ? 2.868 10.856 -6.085 1.00 97.44 202 PRO A C 1
ATOM 1559 O O . PRO A 1 202 ? 3.791 11.586 -6.467 1.00 97.44 202 PRO A O 1
ATOM 1562 N N . ALA A 1 203 ? 2.100 11.177 -5.045 1.00 98.06 203 ALA A N 1
ATOM 1563 C CA . ALA A 1 203 ? 2.238 12.414 -4.286 1.00 98.06 203 ALA A CA 1
ATOM 1564 C C . ALA A 1 203 ? 1.818 12.259 -2.823 1.00 98.06 203 ALA A C 1
ATOM 1566 O O . ALA A 1 203 ? 0.952 11.457 -2.475 1.00 98.06 203 ALA A O 1
ATOM 1567 N N . PHE A 1 204 ? 2.416 13.087 -1.972 1.00 98.62 204 PHE A N 1
ATOM 1568 C CA . PHE A 1 204 ? 1.916 13.333 -0.630 1.00 98.62 204 PHE A CA 1
ATOM 1569 C C . PHE A 1 204 ? 0.860 14.437 -0.666 1.00 98.62 204 PHE A C 1
ATOM 1571 O O . PHE A 1 204 ? 0.998 15.414 -1.401 1.00 98.62 204 PHE A O 1
ATOM 1578 N N . TYR A 1 205 ? -0.162 14.302 0.165 1.00 98.62 205 TYR A N 1
ATOM 1579 C CA . TYR A 1 205 ? -1.244 15.252 0.373 1.00 98.62 205 TYR A CA 1
ATOM 1580 C C . TYR A 1 205 ? -1.298 15.605 1.854 1.00 98.62 205 TYR A C 1
ATOM 1582 O O . TYR A 1 205 ? -1.121 14.722 2.693 1.00 98.62 205 TYR A O 1
ATOM 1590 N N . ARG A 1 206 ? -1.570 16.870 2.182 1.00 98.69 206 ARG A N 1
ATOM 1591 C CA . ARG A 1 206 ? -1.711 17.340 3.563 1.00 98.69 206 ARG A CA 1
ATOM 1592 C C . ARG A 1 206 ? -2.926 18.236 3.731 1.00 98.69 206 ARG A C 1
ATOM 1594 O O . ARG A 1 206 ? -3.300 18.993 2.835 1.00 98.69 206 ARG A O 1
ATOM 1601 N N . GLY A 1 207 ? -3.553 18.130 4.892 1.00 98.19 207 GLY A N 1
ATOM 1602 C CA . GLY A 1 207 ? -4.685 18.950 5.293 1.00 98.19 207 GLY A CA 1
ATOM 1603 C C . GLY A 1 207 ? -4.891 18.895 6.795 1.00 98.19 207 GLY A C 1
ATOM 1604 O O . GLY A 1 207 ? -4.209 18.158 7.510 1.00 98.19 207 GLY A O 1
ATOM 1605 N N . THR A 1 208 ? -5.847 19.682 7.269 1.00 98.31 208 THR A N 1
ATOM 1606 C CA . THR A 1 208 ? -6.192 19.730 8.685 1.00 98.31 208 THR A CA 1
ATOM 1607 C C . THR A 1 208 ? -7.700 19.712 8.889 1.00 98.31 208 THR A C 1
ATOM 1609 O O . THR A 1 208 ? -8.470 20.144 8.030 1.00 98.31 208 THR A O 1
ATOM 1612 N N . PHE A 1 209 ? -8.120 19.213 10.046 1.00 98.31 209 PHE A N 1
ATOM 1613 C CA . PHE A 1 209 ? -9.499 19.295 10.521 1.00 98.31 209 PHE A CA 1
ATOM 1614 C C . PHE A 1 209 ? -9.516 19.698 11.997 1.00 98.31 209 PHE A C 1
ATOM 1616 O O . PHE A 1 209 ? -8.551 19.459 12.726 1.00 98.31 209 PHE A O 1
ATOM 1623 N N . ALA A 1 210 ? -10.599 20.329 12.445 1.00 97.81 210 ALA A N 1
ATOM 1624 C CA . ALA A 1 210 ? -10.757 20.746 13.834 1.00 97.81 210 ALA A CA 1
ATOM 1625 C C . ALA A 1 210 ? -11.673 19.781 14.597 1.00 97.81 210 ALA A C 1
ATOM 1627 O O . ALA A 1 210 ? -12.694 19.355 14.061 1.00 97.81 210 ALA A O 1
ATOM 1628 N N . MET A 1 211 ? -11.330 19.481 15.851 1.00 96.62 211 MET A N 1
ATOM 1629 C CA . MET A 1 211 ? -12.161 18.692 16.765 1.00 96.62 211 MET A CA 1
ATOM 1630 C C . MET A 1 211 ? -12.281 19.368 18.124 1.00 96.62 211 MET A C 1
ATOM 1632 O O . MET A 1 211 ? -11.277 19.708 18.739 1.00 96.62 211 MET A O 1
ATOM 1636 N N . GLU A 1 212 ? -13.503 19.511 18.631 1.00 96.31 212 GLU A N 1
ATOM 1637 C CA . GLU A 1 212 ? -13.725 20.007 19.997 1.00 96.31 212 GLU A CA 1
ATOM 1638 C C . GLU A 1 212 ? -13.593 18.894 21.038 1.00 96.31 212 GLU A C 1
ATOM 1640 O O . GLU A 1 212 ? -12.925 19.074 22.056 1.00 96.31 212 GLU A O 1
ATOM 1645 N N . ASN A 1 213 ? -14.190 17.733 20.752 1.00 96.00 213 ASN A N 1
ATOM 1646 C CA . ASN A 1 213 ? -14.214 16.571 21.636 1.00 96.00 213 ASN A CA 1
ATOM 1647 C C . ASN A 1 213 ? -13.693 15.344 20.870 1.00 96.00 213 ASN A C 1
ATOM 1649 O O . ASN A 1 213 ? -14.471 14.703 20.159 1.00 96.00 213 ASN A O 1
ATOM 1653 N N . PRO A 1 214 ? -12.385 15.043 20.947 1.00 96.81 214 PRO A N 1
ATOM 1654 C CA . PRO A 1 214 ? -11.819 13.839 20.348 1.00 96.81 214 PRO A CA 1
ATOM 1655 C C . PRO A 1 214 ? -12.496 12.564 20.869 1.00 96.81 214 PRO A C 1
ATOM 1657 O O . PRO A 1 214 ? -12.632 12.370 22.075 1.00 96.81 214 PRO A O 1
ATOM 1660 N N . ALA A 1 215 ? -12.898 11.697 19.947 1.00 97.81 215 ALA A N 1
ATOM 1661 C CA . ALA A 1 215 ? -13.437 10.361 20.190 1.00 97.81 215 ALA A CA 1
ATOM 1662 C C . ALA A 1 215 ? -13.064 9.478 18.994 1.00 97.81 215 ALA A C 1
ATOM 1664 O O . ALA A 1 215 ? -12.619 10.005 17.978 1.00 97.81 215 ALA A O 1
ATOM 1665 N N . ASP A 1 216 ? -13.224 8.164 19.092 1.00 98.69 216 ASP A N 1
ATOM 1666 C CA . ASP A 1 216 ? -12.864 7.263 17.996 1.00 98.69 216 ASP A CA 1
ATOM 1667 C C . ASP A 1 216 ? -13.619 7.609 16.700 1.00 98.69 216 ASP A C 1
ATOM 1669 O O . ASP A 1 216 ? -14.747 8.104 16.719 1.00 98.69 216 ASP A O 1
ATOM 1673 N N . THR A 1 217 ? -13.018 7.360 15.542 1.00 98.81 217 THR A N 1
ATOM 1674 C CA . THR A 1 217 ? -13.686 7.551 14.246 1.00 98.81 217 THR A CA 1
ATOM 1675 C C . THR A 1 217 ? -13.093 6.618 13.196 1.00 98.81 217 THR A C 1
ATOM 1677 O O . THR A 1 217 ? -12.068 5.975 13.420 1.00 98.81 217 THR A O 1
ATOM 1680 N N . PHE A 1 218 ? -13.725 6.539 12.032 1.00 98.88 218 PHE A N 1
ATOM 1681 C CA . PHE A 1 218 ? -13.255 5.752 10.897 1.00 98.88 218 PHE A CA 1
ATOM 1682 C C . PHE A 1 218 ? -13.088 6.673 9.693 1.00 98.88 218 PHE A C 1
ATOM 1684 O O . PHE A 1 218 ? -14.072 7.129 9.117 1.00 98.88 218 PHE A O 1
ATOM 1691 N N . LEU A 1 219 ? -11.847 6.978 9.320 1.00 98.81 219 LEU A N 1
ATOM 1692 C CA . LEU A 1 219 ? -11.570 7.858 8.189 1.00 98.81 219 LEU A CA 1
ATOM 1693 C C . LEU A 1 219 ? -11.962 7.159 6.887 1.00 98.81 219 LEU A C 1
ATOM 1695 O O . LEU A 1 219 ? -11.403 6.110 6.582 1.00 98.81 219 LEU A O 1
ATOM 1699 N N . ASP A 1 220 ? -12.902 7.731 6.135 1.00 98.69 220 ASP A N 1
ATOM 1700 C CA . ASP A 1 220 ? -13.304 7.253 4.813 1.00 98.69 220 ASP A CA 1
ATOM 1701 C C . ASP A 1 220 ? -12.219 7.568 3.785 1.00 98.69 220 ASP A C 1
ATOM 1703 O O . ASP A 1 220 ? -11.919 8.727 3.484 1.00 98.69 220 ASP A O 1
ATOM 1707 N N . LEU A 1 221 ? -11.638 6.504 3.241 1.00 98.19 221 LEU A N 1
ATOM 1708 C CA . LEU A 1 221 ? -10.556 6.549 2.272 1.00 98.19 221 LEU A CA 1
ATOM 1709 C C . LEU A 1 221 ? -11.042 6.157 0.874 1.00 98.19 221 LEU A C 1
ATOM 1711 O O . LEU A 1 221 ? -10.234 5.948 -0.027 1.00 98.19 221 LEU A O 1
ATOM 1715 N N . SER A 1 222 ? -12.361 6.098 0.658 1.00 96.44 222 SER A N 1
ATOM 1716 C CA . SER A 1 222 ? -12.952 5.633 -0.597 1.00 96.44 222 SER A CA 1
ATOM 1717 C C . SER A 1 222 ? -12.517 6.445 -1.822 1.00 96.44 222 SER A C 1
ATOM 1719 O O . SER A 1 222 ? -12.514 5.901 -2.929 1.00 96.44 222 SER A O 1
ATOM 1721 N N . ASN A 1 223 ? -12.136 7.712 -1.635 1.00 96.50 223 ASN A N 1
ATOM 1722 C CA . ASN A 1 223 ? -11.675 8.599 -2.706 1.00 96.50 223 ASN A CA 1
ATOM 1723 C C . ASN A 1 223 ? -10.187 8.442 -3.059 1.00 96.50 223 ASN A C 1
ATOM 1725 O O . ASN A 1 223 ? -9.753 8.982 -4.081 1.00 96.50 223 ASN A O 1
ATOM 1729 N N . TRP A 1 224 ? -9.423 7.724 -2.238 1.00 97.38 224 TRP A N 1
ATOM 1730 C CA . TRP A 1 224 ? -7.974 7.565 -2.344 1.00 97.38 224 TRP A CA 1
ATOM 1731 C C . TRP A 1 224 ? -7.625 6.273 -3.074 1.00 97.38 224 TRP A C 1
ATOM 1733 O O . TRP A 1 224 ? -8.383 5.310 -3.021 1.00 97.38 224 TRP A O 1
ATOM 1743 N N . GLY A 1 225 ? -6.499 6.264 -3.780 1.00 96.50 225 GLY A N 1
ATOM 1744 C CA . GLY A 1 225 ? -6.035 5.173 -4.625 1.00 96.50 225 GLY A CA 1
ATOM 1745 C C . GLY A 1 225 ? -5.318 4.083 -3.837 1.00 96.50 225 GLY A C 1
ATOM 1746 O O . GLY A 1 225 ? -5.924 3.092 -3.439 1.00 96.50 225 GLY A O 1
ATOM 1747 N N . LYS A 1 226 ? -4.006 4.231 -3.644 1.00 97.81 226 LYS A N 1
ATOM 1748 C CA . LYS A 1 226 ? -3.178 3.270 -2.899 1.00 97.81 226 LYS A CA 1
ATOM 1749 C C . LYS A 1 226 ? -2.054 3.995 -2.175 1.00 97.81 226 LYS A C 1
ATOM 1751 O O . LYS A 1 226 ? -1.417 4.845 -2.782 1.00 97.81 226 LYS A O 1
ATOM 1756 N N . GLY A 1 227 ? -1.768 3.646 -0.925 1.00 97.81 227 GLY A N 1
ATOM 1757 C CA . GLY A 1 227 ? -0.624 4.213 -0.210 1.00 97.81 227 GLY A CA 1
ATOM 1758 C C . GLY A 1 227 ? -0.755 4.138 1.304 1.00 97.81 227 GLY A C 1
ATOM 1759 O O . GLY A 1 227 ? -1.060 3.067 1.826 1.00 97.81 227 GLY A O 1
ATOM 1760 N N . VAL A 1 228 ? -0.474 5.231 2.017 1.00 98.62 228 VAL A N 1
ATOM 1761 C CA . VAL A 1 228 ? -0.367 5.252 3.490 1.00 98.62 228 VAL A CA 1
ATOM 1762 C C . VAL A 1 228 ? -0.911 6.567 4.046 1.00 98.62 228 VAL A C 1
ATOM 1764 O O . VAL A 1 228 ? -0.701 7.618 3.444 1.00 98.62 228 VAL A O 1
ATOM 1767 N N . ILE A 1 229 ? -1.593 6.511 5.190 1.00 98.75 229 ILE A N 1
ATOM 1768 C CA . ILE A 1 229 ? -2.119 7.675 5.915 1.00 98.75 229 ILE A CA 1
ATOM 1769 C C . ILE A 1 229 ? -1.453 7.829 7.284 1.00 98.75 229 ILE A C 1
ATOM 1771 O O . ILE A 1 229 ? -1.260 6.850 8.007 1.00 98.75 229 ILE A O 1
ATOM 1775 N N . TRP A 1 230 ? -1.188 9.080 7.659 1.00 98.81 230 TRP A N 1
ATOM 1776 C CA . TRP A 1 230 ? -0.763 9.497 8.987 1.00 98.81 230 TRP A CA 1
ATOM 1777 C C . TRP A 1 230 ? -1.715 10.545 9.555 1.00 98.81 230 TRP A C 1
ATOM 1779 O O . TRP A 1 230 ? -2.185 11.423 8.830 1.00 98.81 230 TRP A O 1
ATOM 1789 N N . VAL A 1 231 ? -1.950 10.489 10.865 1.00 98.75 231 VAL A N 1
ATOM 1790 C CA . VAL A 1 231 ? -2.705 11.510 11.603 1.00 98.75 231 VAL A CA 1
ATOM 1791 C C . VAL A 1 231 ? -1.881 11.961 12.797 1.00 98.75 231 VAL A C 1
ATOM 1793 O O . VAL A 1 231 ? -1.489 11.138 13.620 1.00 98.75 231 VAL A O 1
ATOM 1796 N N . ASN A 1 232 ? -1.596 13.262 12.889 1.00 98.38 232 ASN A N 1
ATOM 1797 C CA . ASN A 1 232 ? -0.747 13.846 13.936 1.00 98.38 232 ASN A CA 1
ATOM 1798 C C . ASN A 1 232 ? 0.598 13.101 14.125 1.00 98.38 232 ASN A C 1
ATOM 1800 O O . ASN A 1 232 ? 1.055 12.923 15.251 1.00 98.38 232 ASN A O 1
ATOM 1804 N N . GLY A 1 233 ? 1.211 12.635 13.032 1.00 97.81 233 GLY A N 1
ATOM 1805 C CA . GLY A 1 233 ? 2.459 11.857 13.047 1.00 97.81 233 GLY A CA 1
ATOM 1806 C C . GLY A 1 233 ? 2.292 10.347 13.269 1.00 97.81 233 GLY A C 1
ATOM 1807 O O . GLY A 1 233 ? 3.221 9.587 13.020 1.00 97.81 233 GLY A O 1
ATOM 1808 N N . HIS A 1 234 ? 1.112 9.859 13.659 1.00 98.50 234 HIS A N 1
ATOM 1809 C CA . HIS A 1 234 ? 0.870 8.423 13.803 1.00 98.50 234 HIS A CA 1
ATOM 1810 C C . HIS A 1 234 ? 0.578 7.775 12.448 1.00 98.50 234 HIS A C 1
ATOM 1812 O O . HIS A 1 234 ? -0.410 8.125 11.805 1.00 98.50 234 HIS A O 1
ATOM 1818 N N . CYS A 1 235 ? 1.402 6.806 12.033 1.00 98.12 235 CYS A N 1
ATOM 1819 C CA . CYS A 1 235 ? 1.143 5.975 10.853 1.00 98.12 235 CYS A CA 1
ATOM 1820 C C . CYS A 1 235 ? -0.070 5.076 11.112 1.00 98.12 235 CYS A C 1
ATOM 1822 O O . CYS A 1 235 ? -0.009 4.162 11.935 1.00 98.12 235 CYS A O 1
ATOM 1824 N N . LEU A 1 236 ? -1.179 5.373 10.440 1.00 97.75 236 LEU A N 1
ATOM 1825 C CA . LEU A 1 236 ? -2.488 4.833 10.781 1.00 97.75 236 LEU A CA 1
ATOM 1826 C C . LEU A 1 236 ? -2.793 3.548 10.017 1.00 97.75 236 LEU A C 1
ATOM 1828 O O . LEU A 1 236 ? -3.152 2.532 10.606 1.00 97.75 236 LEU A O 1
ATOM 1832 N N . ALA A 1 237 ? -2.671 3.598 8.692 1.00 97.88 237 ALA A N 1
ATOM 1833 C CA . ALA A 1 237 ? -3.060 2.495 7.831 1.00 97.88 237 ALA A CA 1
ATOM 1834 C C . ALA A 1 237 ? -2.395 2.582 6.460 1.00 97.88 237 ALA A C 1
ATOM 1836 O O . ALA A 1 237 ? -2.034 3.658 5.977 1.00 97.88 237 ALA A O 1
ATOM 1837 N N . ARG A 1 238 ? -2.318 1.426 5.799 1.00 98.12 238 ARG A N 1
ATOM 1838 C CA . ARG A 1 238 ? -2.184 1.367 4.344 1.00 98.12 238 ARG A CA 1
ATOM 1839 C C . ARG A 1 238 ? -3.561 1.537 3.710 1.00 98.12 238 ARG A C 1
ATOM 1841 O O . ARG A 1 238 ? -4.558 1.082 4.261 1.00 98.12 238 ARG A O 1
ATOM 1848 N N . ILE A 1 239 ? -3.593 2.150 2.539 1.00 96.88 239 ILE A N 1
ATOM 1849 C CA . ILE A 1 239 ? -4.798 2.425 1.760 1.00 96.88 239 ILE A CA 1
ATOM 1850 C C . ILE A 1 239 ? -4.737 1.612 0.476 1.00 96.88 239 ILE A C 1
ATOM 1852 O O . ILE A 1 239 ? -3.681 1.556 -0.161 1.00 96.88 239 ILE A O 1
ATOM 1856 N N . TRP A 1 240 ? -5.864 1.028 0.072 1.00 97.25 240 TRP A N 1
ATOM 1857 C CA . TRP A 1 240 ? -6.039 0.522 -1.282 1.00 97.25 240 TRP A CA 1
ATOM 1858 C C . TRP A 1 240 ? -7.517 0.504 -1.682 1.00 97.25 240 TRP A C 1
ATOM 1860 O O . TRP A 1 240 ? -8.335 -0.172 -1.061 1.00 97.25 240 TRP A O 1
ATOM 1870 N N . ASN A 1 241 ? -7.852 1.224 -2.747 1.00 96.62 241 ASN A N 1
ATOM 1871 C CA . ASN A 1 241 ? -9.209 1.396 -3.250 1.00 96.62 241 ASN A CA 1
ATOM 1872 C C . ASN A 1 241 ? -9.923 0.091 -3.618 1.00 96.62 241 ASN A C 1
ATOM 1874 O O . ASN A 1 241 ? -11.148 0.056 -3.520 1.00 96.62 241 ASN A O 1
ATOM 1878 N N . ILE A 1 242 ? -9.207 -0.984 -3.963 1.00 96.69 242 ILE A N 1
ATOM 1879 C CA . ILE A 1 242 ? -9.821 -2.277 -4.317 1.00 96.69 242 ILE A CA 1
ATOM 1880 C C . ILE A 1 242 ? -10.550 -2.946 -3.140 1.00 96.69 242 ILE A C 1
ATOM 1882 O O . ILE A 1 242 ? -11.414 -3.796 -3.356 1.00 96.69 242 ILE A O 1
ATOM 1886 N N . GLY A 1 243 ? -10.246 -2.547 -1.899 1.00 96.25 243 GLY A N 1
ATOM 1887 C CA . GLY A 1 243 ? -10.882 -3.068 -0.693 1.00 96.25 243 GLY A CA 1
ATOM 1888 C C . GLY A 1 243 ? -10.350 -4.430 -0.224 1.00 96.25 243 GLY A C 1
ATOM 1889 O O . GLY A 1 243 ? -9.250 -4.835 -0.600 1.00 96.25 243 GLY A O 1
ATOM 1890 N N . PRO A 1 244 ? -11.107 -5.139 0.639 1.00 97.38 244 PRO A N 1
ATOM 1891 C CA . PRO A 1 244 ? -12.483 -4.833 1.058 1.00 97.38 244 PRO A CA 1
ATOM 1892 C C . PRO A 1 244 ? -12.594 -3.690 2.085 1.00 97.38 244 PRO A C 1
ATOM 1894 O O . PRO A 1 244 ? -13.648 -3.066 2.201 1.00 97.38 244 PRO A O 1
ATOM 1897 N N . THR A 1 245 ? -11.511 -3.381 2.798 1.00 98.06 245 THR A N 1
ATOM 1898 C CA . THR A 1 245 ? -11.456 -2.275 3.763 1.00 98.06 245 THR A CA 1
ATOM 1899 C C . THR A 1 245 ? -11.362 -0.928 3.050 1.00 98.06 245 THR A C 1
ATOM 1901 O O . THR A 1 245 ? -10.470 -0.729 2.231 1.00 98.06 245 THR A O 1
ATOM 1904 N N . GLN A 1 246 ? -12.259 0.003 3.381 1.00 98.44 246 GLN A N 1
ATOM 1905 C CA . GLN A 1 246 ? -12.317 1.358 2.806 1.00 98.44 246 GLN A CA 1
ATOM 1906 C C . GLN A 1 246 ? -12.192 2.471 3.850 1.00 98.44 246 GLN A C 1
ATOM 1908 O O . GLN A 1 246 ? -12.168 3.649 3.502 1.00 98.44 246 GLN A O 1
ATOM 1913 N N . THR A 1 247 ? -12.098 2.106 5.127 1.00 98.69 247 THR A N 1
ATOM 1914 C CA . THR A 1 247 ? -11.903 3.048 6.228 1.00 98.69 247 THR A CA 1
ATOM 1915 C C . THR A 1 247 ? -10.681 2.691 7.058 1.00 98.69 247 THR A C 1
ATOM 1917 O O . THR A 1 247 ? -10.425 1.509 7.275 1.00 98.69 247 THR A O 1
ATOM 1920 N N . ALA A 1 248 ? -9.990 3.693 7.597 1.00 98.62 248 ALA A N 1
ATOM 1921 C CA . ALA A 1 248 ? -8.965 3.499 8.621 1.00 98.62 248 ALA A CA 1
ATOM 1922 C C . ALA A 1 248 ? -9.507 3.902 9.998 1.00 98.62 248 ALA A C 1
ATOM 1924 O O . ALA A 1 248 ? -9.984 5.026 10.169 1.00 98.62 248 ALA A O 1
ATOM 1925 N N . TYR A 1 249 ? -9.436 3.000 10.975 1.00 98.75 249 TYR A N 1
ATOM 1926 C CA . TYR A 1 249 ? -9.783 3.306 12.362 1.00 98.75 249 TYR A CA 1
ATOM 1927 C C . TYR A 1 249 ? -8.797 4.323 12.945 1.00 98.75 249 TYR A C 1
ATOM 1929 O O . TYR A 1 249 ? -7.598 4.063 12.970 1.00 98.75 249 TYR A O 1
ATOM 1937 N N . LEU A 1 250 ? -9.303 5.466 13.411 1.00 98.75 250 LEU A N 1
ATOM 1938 C CA . LEU A 1 250 ? -8.551 6.520 14.086 1.00 98.75 250 LEU A CA 1
ATOM 1939 C C . LEU A 1 250 ? -8.949 6.569 15.567 1.00 98.75 250 LEU A C 1
ATOM 1941 O O . LEU A 1 250 ? -10.039 7.057 15.883 1.00 98.75 250 LEU A O 1
ATOM 1945 N N . PRO A 1 251 ? -8.068 6.112 16.476 1.00 98.38 251 PRO A N 1
ATOM 1946 C CA . PRO A 1 251 ? -8.300 6.227 17.907 1.00 98.38 251 PRO A CA 1
ATOM 1947 C C . PRO A 1 251 ? -8.439 7.692 18.329 1.00 98.38 251 PRO A C 1
ATOM 1949 O O . PRO A 1 251 ? -7.600 8.531 17.987 1.00 98.38 251 PRO A O 1
ATOM 1952 N N . GLY A 1 252 ? -9.433 7.997 19.160 1.00 97.75 252 GLY A N 1
ATOM 1953 C CA . GLY A 1 252 ? -9.635 9.328 19.733 1.00 97.75 252 GLY A CA 1
ATOM 1954 C C . GLY A 1 252 ? -8.419 9.816 20.521 1.00 97.75 252 GLY A C 1
ATOM 1955 O O . GLY A 1 252 ? -8.122 11.006 20.523 1.00 97.75 252 GLY A O 1
ATOM 1956 N N . ALA A 1 253 ? -7.657 8.887 21.107 1.00 97.31 253 ALA A N 1
ATOM 1957 C CA . ALA A 1 253 ? -6.408 9.165 21.815 1.00 97.31 253 ALA A CA 1
ATOM 1958 C C . ALA A 1 253 ? -5.271 9.696 20.917 1.00 97.31 253 ALA A C 1
ATOM 1960 O O . ALA A 1 253 ? -4.308 10.256 21.434 1.00 97.31 253 ALA A O 1
ATOM 1961 N N . TRP A 1 254 ? -5.353 9.517 19.593 1.00 98.31 254 TRP A N 1
ATOM 1962 C CA . TRP A 1 254 ? -4.387 10.060 18.622 1.00 98.31 254 TRP A CA 1
ATOM 1963 C C . TRP A 1 254 ? -4.833 11.409 18.049 1.00 98.31 254 TRP A C 1
ATOM 1965 O O . TRP A 1 254 ? -4.127 12.024 17.245 1.00 98.31 254 TRP A O 1
ATOM 1975 N N . MET A 1 255 ? -6.000 11.893 18.474 1.00 98.00 255 MET A N 1
ATOM 1976 C CA . MET A 1 255 ? -6.513 13.213 18.149 1.00 98.00 255 MET A CA 1
ATOM 1977 C C . MET A 1 255 ? -6.372 14.163 19.335 1.00 98.00 255 MET A C 1
ATOM 1979 O O . MET A 1 255 ? -6.340 13.772 20.500 1.00 98.00 255 MET A O 1
ATOM 1983 N N . LYS A 1 256 ? -6.321 15.454 19.024 1.00 97.88 256 LYS A N 1
ATOM 1984 C CA . LYS A 1 256 ? -6.274 16.539 20.003 1.00 97.88 256 LYS A CA 1
ATOM 1985 C C . LYS A 1 256 ? -7.430 17.500 19.792 1.00 97.88 256 LYS A C 1
ATOM 1987 O O . LYS A 1 256 ? -7.952 17.634 18.684 1.00 97.88 256 LYS A O 1
ATOM 1992 N N . LYS A 1 257 ? -7.805 18.194 20.867 1.00 98.12 257 LYS A N 1
ATOM 1993 C CA . LYS A 1 257 ? -8.698 19.347 20.768 1.00 98.12 257 LYS A CA 1
ATOM 1994 C C . LYS A 1 257 ? -8.050 20.420 19.879 1.00 98.12 257 LYS A C 1
ATOM 1996 O O . LYS A 1 257 ? -6.862 20.706 20.024 1.00 98.12 257 LYS A O 1
ATOM 2001 N N . GLY A 1 258 ? -8.828 21.025 18.987 1.00 97.88 258 GLY A N 1
ATOM 2002 C CA . GLY A 1 258 ? -8.357 21.978 17.985 1.00 97.88 258 GLY A CA 1
ATOM 2003 C C . GLY A 1 258 ? -7.932 21.297 16.682 1.00 97.88 258 GLY A C 1
ATOM 2004 O O . GLY A 1 258 ? -8.556 20.329 16.252 1.00 97.88 258 GLY A O 1
ATOM 2005 N N . GLY A 1 259 ? -6.907 21.840 16.021 1.00 98.12 259 GLY A N 1
ATOM 2006 C CA . GLY A 1 259 ? -6.460 21.384 14.702 1.00 98.12 259 GLY A CA 1
ATOM 2007 C C . GLY A 1 259 ? -5.676 20.071 14.745 1.00 98.12 259 GLY A C 1
ATOM 2008 O O . GLY A 1 259 ? -4.734 19.936 15.521 1.00 98.12 259 GLY A O 1
ATOM 2009 N N . ASN A 1 260 ? -6.031 19.133 13.876 1.00 98.75 260 ASN A N 1
ATOM 2010 C CA . ASN A 1 260 ? -5.384 17.840 13.678 1.00 98.75 260 ASN A CA 1
ATOM 2011 C C . ASN A 1 260 ? -4.835 17.774 12.252 1.00 98.75 260 ASN A C 1
ATOM 2013 O O . ASN A 1 260 ? -5.524 18.181 11.319 1.00 98.75 260 ASN A O 1
ATOM 2017 N N . GLU A 1 261 ? -3.606 17.291 12.087 1.00 98.69 261 GLU A N 1
ATOM 2018 C CA . GLU A 1 261 ? -2.961 17.152 10.777 1.00 98.69 261 GLU A CA 1
ATOM 2019 C C . GLU A 1 261 ? -3.211 15.759 10.205 1.00 98.69 261 GLU A C 1
ATOM 2021 O O . GLU A 1 261 ? -3.106 14.761 10.921 1.00 98.69 261 GLU A O 1
ATOM 2026 N N . VAL A 1 262 ? -3.496 15.701 8.905 1.00 98.75 262 VAL A N 1
ATOM 2027 C CA . VAL A 1 262 ? -3.544 14.462 8.131 1.00 98.75 262 VAL A CA 1
ATOM 2028 C C . VAL A 1 262 ? -2.570 14.564 6.971 1.00 98.75 262 VAL A C 1
ATOM 2030 O O . VAL A 1 262 ? -2.609 15.538 6.215 1.00 98.75 262 VAL A O 1
ATOM 2033 N N . ILE A 1 263 ? -1.739 13.537 6.813 1.00 98.81 263 ILE A N 1
ATOM 2034 C CA . ILE A 1 263 ? -0.871 13.348 5.651 1.00 98.81 263 ILE A CA 1
ATOM 2035 C C . ILE A 1 263 ? -1.256 12.033 4.975 1.00 98.81 263 ILE A C 1
ATOM 2037 O O . ILE A 1 263 ? -1.438 11.023 5.649 1.00 98.81 263 ILE A O 1
ATOM 2041 N N . ILE A 1 264 ? -1.358 12.026 3.647 1.00 98.69 264 ILE A N 1
ATOM 2042 C CA . ILE A 1 264 ? -1.538 10.804 2.856 1.00 98.69 264 ILE A CA 1
ATOM 2043 C C . ILE A 1 264 ? -0.499 10.751 1.747 1.00 98.69 264 ILE A C 1
ATOM 2045 O O . ILE A 1 264 ? -0.390 11.687 0.965 1.00 98.69 264 ILE A O 1
ATOM 2049 N N . LEU A 1 265 ? 0.218 9.636 1.639 1.00 98.69 265 LEU A N 1
ATOM 2050 C CA . LEU A 1 265 ? 0.881 9.242 0.401 1.00 98.69 265 LEU A CA 1
ATOM 2051 C C . LEU A 1 265 ? -0.146 8.511 -0.465 1.00 98.69 265 LEU A C 1
ATOM 2053 O O . LEU A 1 265 ? -0.642 7.466 -0.048 1.00 98.69 265 LEU A O 1
ATOM 2057 N N . ASP A 1 266 ? -0.428 9.029 -1.658 1.00 98.12 266 ASP A N 1
ATOM 2058 C CA . ASP A 1 266 ? -1.220 8.348 -2.682 1.00 98.12 266 ASP A CA 1
ATOM 2059 C C . ASP A 1 266 ? -0.347 8.082 -3.912 1.00 98.12 266 ASP A C 1
ATOM 2061 O O . ASP A 1 266 ? 0.250 8.999 -4.473 1.00 98.12 266 ASP A O 1
ATOM 2065 N N . LEU A 1 267 ? -0.244 6.817 -4.308 1.00 97.50 267 LEU A N 1
ATOM 2066 C CA . LEU A 1 267 ? 0.611 6.325 -5.386 1.00 97.50 267 LEU A CA 1
ATOM 2067 C C . LEU A 1 267 ? -0.089 6.322 -6.752 1.00 97.50 267 LEU A C 1
ATOM 2069 O O . LEU A 1 267 ? 0.585 6.206 -7.774 1.00 97.50 267 LEU A O 1
ATOM 2073 N N . LEU A 1 268 ? -1.419 6.451 -6.787 1.00 94.81 268 LEU A N 1
ATOM 2074 C CA . LEU A 1 268 ? -2.221 6.427 -8.018 1.00 94.81 268 LEU A CA 1
ATOM 2075 C C . LEU A 1 268 ? -2.767 7.811 -8.385 1.00 94.81 268 LEU A C 1
ATOM 2077 O O . LEU A 1 268 ? -2.949 8.118 -9.564 1.00 94.81 268 LEU A O 1
ATOM 2081 N N . GLY A 1 269 ? -2.995 8.645 -7.375 1.00 93.31 269 GLY A N 1
ATOM 2082 C CA . GLY A 1 269 ? -3.753 9.882 -7.458 1.00 93.31 269 GLY A CA 1
ATOM 2083 C C . GLY A 1 269 ? -5.196 9.656 -6.982 1.00 93.31 269 GLY A C 1
ATOM 2084 O O . GLY A 1 269 ? -5.868 8.740 -7.468 1.00 93.31 269 GLY A O 1
ATOM 2085 N N . PRO A 1 270 ? -5.705 10.482 -6.051 1.00 94.81 270 PRO A N 1
ATOM 2086 C CA . PRO A 1 270 ? -7.065 10.353 -5.556 1.00 94.81 270 PRO A CA 1
ATOM 2087 C C . PRO A 1 270 ? -8.083 10.823 -6.604 1.00 94.81 270 PRO A C 1
ATOM 2089 O O . PRO A 1 270 ? -7.835 11.750 -7.376 1.00 94.81 270 PRO A O 1
ATOM 2092 N N . THR A 1 271 ? -9.282 10.242 -6.573 1.00 94.12 271 THR A N 1
ATOM 2093 C CA . THR A 1 271 ? -10.441 10.745 -7.340 1.00 94.12 271 THR A CA 1
ATOM 2094 C C . THR A 1 271 ? -10.887 12.124 -6.845 1.00 94.12 271 THR A C 1
ATOM 2096 O O . THR A 1 271 ? -11.278 12.980 -7.637 1.00 94.12 271 THR A O 1
ATOM 2099 N N . ALA A 1 272 ? -10.774 12.354 -5.534 1.00 94.38 272 ALA A N 1
ATOM 2100 C CA . ALA A 1 272 ? -10.922 13.648 -4.885 1.00 94.38 272 ALA A CA 1
ATOM 2101 C C . ALA A 1 272 ? -10.061 13.680 -3.607 1.00 94.38 272 ALA A C 1
ATOM 2103 O O . ALA A 1 272 ? -10.150 12.747 -2.808 1.00 94.38 272 ALA A O 1
ATOM 2104 N N . PRO A 1 273 ? -9.274 14.742 -3.343 1.00 95.94 273 PRO A N 1
ATOM 2105 C CA . PRO A 1 273 ? -8.421 14.838 -2.154 1.00 95.94 273 PRO A CA 1
ATOM 2106 C C . PRO A 1 273 ? -9.244 15.240 -0.918 1.00 95.94 273 PRO A C 1
ATOM 2108 O O . PRO A 1 273 ? -9.050 16.304 -0.331 1.00 95.94 273 PRO A O 1
ATOM 2111 N N . THR A 1 274 ? -10.229 14.418 -0.562 1.00 97.19 274 THR A N 1
ATOM 2112 C CA . THR A 1 274 ? -11.164 14.647 0.549 1.00 97.19 274 THR A CA 1
ATOM 2113 C C . THR A 1 274 ? -11.240 13.433 1.457 1.00 97.19 274 THR A C 1
ATOM 2115 O O . THR A 1 274 ? -11.089 12.300 0.997 1.00 97.19 274 THR A O 1
ATOM 2118 N N . ILE A 1 275 ? -11.475 13.685 2.741 1.00 97.44 275 ILE A N 1
ATOM 2119 C CA . ILE A 1 275 ? -11.652 12.673 3.786 1.00 97.44 275 ILE A CA 1
ATOM 2120 C C . ILE A 1 275 ? -12.833 13.102 4.655 1.00 97.44 275 ILE A C 1
ATOM 2122 O O . ILE A 1 275 ? -13.055 14.298 4.857 1.00 97.44 275 ILE A O 1
ATOM 2126 N N . ALA A 1 276 ? -13.566 12.129 5.186 1.00 98.44 276 ALA A N 1
ATOM 2127 C CA . ALA A 1 276 ? -14.545 12.318 6.249 1.00 98.44 276 ALA A CA 1
ATOM 2128 C C . ALA A 1 276 ? -14.302 11.287 7.359 1.00 98.44 276 ALA A C 1
ATOM 2130 O O . ALA A 1 276 ? -13.745 10.223 7.102 1.00 98.44 276 ALA A O 1
ATOM 2131 N N . GLY A 1 277 ? -14.715 11.597 8.584 1.00 98.56 277 GLY A N 1
ATOM 2132 C CA . GLY A 1 277 ? -14.730 10.646 9.695 1.00 98.56 277 GLY A CA 1
ATOM 2133 C C . GLY A 1 277 ? -16.126 10.061 9.846 1.00 98.56 277 GLY A C 1
ATOM 2134 O O . GLY A 1 277 ? -17.096 10.813 9.958 1.00 98.56 277 GLY A O 1
ATOM 2135 N N . LEU A 1 278 ? -16.233 8.739 9.836 1.00 98.69 278 LEU A N 1
ATOM 2136 C CA . LEU A 1 278 ? -17.476 7.996 9.993 1.00 98.69 278 LEU A CA 1
ATOM 2137 C C . LEU A 1 278 ? -17.576 7.413 11.403 1.00 98.69 278 LEU A C 1
ATOM 2139 O O . LEU A 1 278 ? -16.573 7.124 12.050 1.00 98.69 278 LEU A O 1
ATOM 2143 N N . GLU A 1 279 ? -18.802 7.162 11.851 1.00 98.06 279 GLU A N 1
ATOM 2144 C CA . GLU A 1 279 ? -19.053 6.473 13.122 1.00 98.06 279 GLU A CA 1
ATOM 2145 C C . GLU A 1 279 ? -18.925 4.950 13.010 1.00 98.06 279 GLU A C 1
ATOM 2147 O O . GLU A 1 279 ? -18.888 4.263 14.021 1.00 98.06 279 GLU A O 1
ATOM 2152 N N . LYS A 1 280 ? -18.882 4.394 11.794 1.00 97.88 280 LYS A N 1
ATOM 2153 C CA . LYS A 1 280 ? -18.780 2.949 11.554 1.00 97.88 280 LYS A CA 1
ATOM 2154 C C . LYS A 1 280 ? -17.766 2.655 10.450 1.00 97.88 280 LYS A C 1
ATOM 2156 O O . LYS A 1 280 ? -17.667 3.449 9.512 1.00 97.88 280 LYS A O 1
ATOM 2161 N N . PRO A 1 281 ? -17.053 1.520 10.527 1.00 98.31 281 PRO A N 1
ATOM 2162 C CA . PRO A 1 281 ? -16.098 1.143 9.501 1.00 98.31 281 PRO A CA 1
ATOM 2163 C C . PRO A 1 281 ? -16.798 0.590 8.256 1.00 98.31 281 PRO A C 1
ATOM 2165 O O . PRO A 1 281 ? -17.915 0.073 8.324 1.00 98.31 281 PRO A O 1
ATOM 2168 N N . ILE A 1 282 ? -16.086 0.621 7.133 1.00 98.50 282 ILE A N 1
ATOM 2169 C CA . ILE A 1 282 ? -16.439 -0.075 5.893 1.00 98.50 282 ILE A CA 1
ATOM 2170 C C . ILE A 1 282 ? -15.353 -1.130 5.655 1.00 98.50 28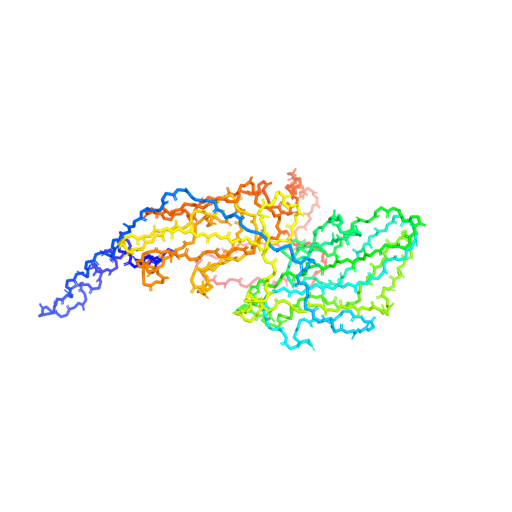2 ILE A C 1
ATOM 2172 O O . ILE A 1 282 ? -14.235 -0.790 5.262 1.00 98.50 282 ILE A O 1
ATOM 2176 N N . LEU A 1 283 ? -15.663 -2.401 5.931 1.00 97.94 283 LEU A N 1
ATOM 2177 C CA . LEU A 1 283 ? -14.699 -3.519 5.905 1.00 97.94 283 LEU A CA 1
ATOM 2178 C C . LEU A 1 283 ? -14.992 -4.563 4.816 1.00 97.94 283 LEU A C 1
ATOM 2180 O O . LEU A 1 283 ? -14.282 -5.560 4.714 1.00 97.94 283 LEU A O 1
ATOM 2184 N N . ASP A 1 284 ? -16.052 -4.364 4.038 1.00 97.56 284 ASP A N 1
ATOM 2185 C CA . ASP A 1 284 ? -16.688 -5.365 3.177 1.00 97.56 284 ASP A CA 1
ATOM 2186 C C . ASP A 1 284 ? -16.995 -4.844 1.761 1.00 97.56 284 ASP A C 1
ATOM 2188 O O . ASP A 1 284 ? -17.771 -5.446 1.019 1.00 97.56 284 ASP A O 1
ATOM 2192 N N . LYS A 1 285 ? -16.361 -3.741 1.346 1.00 97.69 285 LYS A N 1
ATOM 2193 C CA . LYS A 1 285 ? -16.588 -3.122 0.037 1.00 97.69 285 LYS A CA 1
ATOM 2194 C C . LYS A 1 285 ? -15.425 -3.385 -0.911 1.00 97.69 285 LYS A C 1
ATOM 2196 O O . LYS A 1 285 ? -14.413 -2.683 -0.891 1.00 97.69 285 LYS A O 1
ATOM 2201 N N . LEU A 1 286 ? -15.601 -4.384 -1.770 1.00 96.38 286 LEU A N 1
ATOM 2202 C CA . LEU A 1 286 ? -14.684 -4.687 -2.868 1.00 96.38 286 LEU A CA 1
ATOM 2203 C C . LEU A 1 286 ? -14.947 -3.787 -4.080 1.00 96.38 286 LEU A C 1
ATOM 2205 O O . LEU A 1 286 ? -16.095 -3.462 -4.382 1.00 96.38 286 LEU A O 1
ATOM 2209 N N . ARG A 1 287 ? -13.867 -3.422 -4.772 1.00 94.88 287 ARG A N 1
ATOM 2210 C CA . ARG A 1 287 ? -13.855 -2.660 -6.027 1.00 94.88 287 ARG A CA 1
ATOM 2211 C C . ARG A 1 287 ? -12.873 -3.299 -7.020 1.00 94.88 287 ARG A C 1
ATOM 2213 O O . ARG A 1 287 ? -11.824 -2.715 -7.299 1.00 94.88 287 ARG A O 1
ATOM 2220 N N . PRO A 1 288 ? -13.137 -4.542 -7.469 1.00 91.19 288 PRO A N 1
ATOM 2221 C CA . PRO A 1 288 ? -12.217 -5.289 -8.330 1.00 91.19 288 PRO A CA 1
ATOM 2222 C C . PRO A 1 288 ? -11.951 -4.587 -9.667 1.00 91.19 288 PRO A C 1
ATOM 2224 O O . PRO A 1 288 ? -10.874 -4.745 -10.224 1.00 91.19 288 PRO A O 1
ATOM 2227 N N . GLU A 1 289 ? -12.870 -3.738 -10.132 1.00 91.94 289 GLU A N 1
ATOM 2228 C CA . GLU A 1 289 ? -12.711 -2.921 -11.337 1.00 91.94 289 GLU A CA 1
ATOM 2229 C C . GLU A 1 289 ? -11.559 -1.902 -11.253 1.00 91.94 289 GLU A C 1
ATOM 2231 O O . GLU A 1 289 ? -11.176 -1.316 -12.264 1.00 91.94 289 GLU A O 1
ATOM 2236 N N . LEU A 1 290 ? -11.032 -1.657 -10.048 1.00 93.00 290 LEU A N 1
ATOM 2237 C CA . LEU A 1 290 ? -9.892 -0.775 -9.792 1.00 93.00 290 LEU A CA 1
ATOM 2238 C C . LEU A 1 290 ? -8.571 -1.543 -9.621 1.00 93.00 290 LEU A C 1
ATOM 2240 O O . LEU A 1 290 ? -7.534 -0.920 -9.382 1.00 93.00 290 LEU A O 1
ATOM 2244 N N . ASP A 1 291 ? -8.595 -2.876 -9.691 1.00 92.00 291 ASP A N 1
ATOM 2245 C CA . ASP A 1 291 ? -7.405 -3.713 -9.561 1.00 92.00 291 ASP A CA 1
ATOM 2246 C C . ASP A 1 291 ? -6.528 -3.627 -10.831 1.00 92.00 291 ASP A C 1
ATOM 2248 O O . ASP A 1 291 ? -7.006 -3.435 -11.947 1.00 92.00 291 ASP A O 1
ATOM 2252 N N . PHE A 1 292 ? -5.208 -3.733 -10.662 1.00 87.44 292 PHE A N 1
ATOM 2253 C CA . PHE A 1 292 ? -4.244 -3.762 -11.764 1.00 87.44 292 PHE A CA 1
ATOM 2254 C C . PHE A 1 292 ? -4.232 -5.108 -12.495 1.00 87.44 292 PHE A C 1
ATOM 2256 O O . PHE A 1 292 ? -3.780 -5.185 -13.640 1.00 87.44 292 PHE A O 1
ATOM 2263 N N . ALA A 1 293 ? -4.660 -6.179 -11.822 1.00 78.00 293 ALA A N 1
ATOM 2264 C CA . ALA A 1 293 ? -4.780 -7.493 -12.429 1.00 78.00 293 ALA A CA 1
ATOM 2265 C C . ALA A 1 293 ? -5.883 -7.467 -13.496 1.00 78.00 293 ALA A C 1
ATOM 2267 O O . ALA A 1 293 ? -6.988 -6.999 -13.242 1.00 78.00 293 ALA A O 1
ATOM 2268 N N . SER A 1 294 ? -5.596 -7.969 -14.701 1.00 64.19 294 SER A N 1
ATOM 2269 C CA . SER A 1 294 ? -6.595 -7.984 -15.771 1.00 64.19 294 SER A CA 1
ATOM 2270 C C . SER A 1 294 ? -7.789 -8.854 -15.385 1.00 64.19 294 SER A C 1
ATOM 2272 O O . SER A 1 294 ? -7.615 -10.038 -15.073 1.00 64.19 294 SER A O 1
ATOM 2274 N N . ASP A 1 295 ? -8.988 -8.292 -15.498 1.00 57.19 295 ASP A N 1
ATOM 2275 C CA . ASP A 1 295 ? -10.233 -9.032 -15.364 1.00 57.19 295 ASP A CA 1
ATOM 2276 C C . ASP A 1 295 ? -10.285 -10.222 -16.334 1.00 57.19 295 ASP A C 1
ATOM 2278 O O . ASP A 1 295 ? -10.053 -10.099 -17.537 1.00 57.19 295 ASP A O 1
ATOM 2282 N N . ALA A 1 296 ? -10.670 -11.369 -15.777 1.00 55.25 296 ALA A N 1
ATOM 2283 C CA . ALA A 1 296 ? -11.107 -12.584 -16.455 1.00 55.25 296 ALA A CA 1
ATOM 2284 C C . ALA A 1 296 ? -10.034 -13.400 -17.202 1.00 55.25 296 ALA A C 1
ATOM 2286 O O . ALA A 1 296 ? -9.769 -13.243 -18.394 1.00 55.25 296 ALA A O 1
ATOM 2287 N N . THR A 1 297 ? -9.581 -14.469 -16.536 1.00 59.50 297 THR A N 1
ATOM 2288 C CA . THR A 1 297 ? -9.317 -15.710 -17.280 1.00 59.50 297 THR A CA 1
ATOM 2289 C C . THR A 1 297 ? -10.600 -16.044 -18.059 1.00 59.50 297 THR A C 1
ATOM 2291 O O . THR A 1 297 ? -11.674 -16.041 -17.445 1.00 59.50 297 THR A O 1
ATOM 2294 N N . PRO A 1 298 ? -10.551 -16.300 -19.379 1.00 69.19 298 PRO A N 1
ATOM 2295 C CA . PRO A 1 298 ? -11.745 -16.645 -20.139 1.00 69.19 298 PRO A CA 1
ATOM 2296 C C . PRO A 1 298 ? -12.470 -17.815 -19.474 1.00 69.19 298 PRO A C 1
ATOM 2298 O O . PRO A 1 298 ? -11.825 -18.773 -19.043 1.00 69.19 298 PRO A O 1
ATOM 2301 N N . LYS A 1 299 ? -13.806 -17.766 -19.401 1.00 77.88 299 LYS A N 1
ATOM 2302 C CA . LYS A 1 299 ? -14.582 -18.946 -19.003 1.00 77.88 299 LYS A CA 1
ATOM 2303 C C . LYS A 1 299 ? -14.324 -20.039 -20.038 1.00 77.88 299 LYS A C 1
ATOM 2305 O O . LYS A 1 299 ? -14.762 -19.921 -21.179 1.00 77.88 299 LYS A O 1
ATOM 2310 N N . THR A 1 300 ? -13.589 -21.072 -19.648 1.00 83.75 300 THR A N 1
ATOM 2311 C CA . THR A 1 300 ? -13.306 -22.237 -20.486 1.00 83.75 300 THR A CA 1
ATOM 2312 C C . THR A 1 300 ? -14.129 -23.426 -20.011 1.00 83.75 300 THR A C 1
ATOM 2314 O O . THR A 1 300 ? -14.420 -23.575 -18.824 1.00 83.75 300 THR A O 1
ATOM 2317 N N . THR A 1 301 ? -14.534 -24.277 -20.950 1.00 89.38 301 THR A N 1
ATOM 2318 C CA . THR A 1 301 ? -15.160 -25.562 -20.637 1.00 89.38 301 THR A CA 1
ATOM 2319 C C . THR A 1 301 ? -14.071 -26.622 -20.580 1.00 89.38 301 THR A C 1
ATOM 2321 O O . THR A 1 301 ? -13.317 -26.790 -21.538 1.00 89.38 301 THR A O 1
ATOM 2324 N N . LEU A 1 302 ? -13.981 -27.335 -19.458 1.00 90.25 302 LEU A N 1
ATOM 2325 C CA . LEU A 1 302 ? -13.079 -28.474 -19.322 1.00 90.25 302 LEU A CA 1
ATOM 2326 C C . LEU A 1 302 ? -13.571 -29.626 -20.211 1.00 90.25 302 LEU A C 1
ATOM 2328 O O . LEU A 1 302 ? -14.706 -30.075 -20.063 1.00 90.25 302 LEU A O 1
ATOM 2332 N N . VAL A 1 303 ? -12.711 -30.117 -21.104 1.00 90.94 303 VAL A N 1
ATOM 2333 C CA . VAL A 1 303 ? -12.989 -31.274 -21.968 1.00 90.94 303 VAL A CA 1
ATOM 2334 C C . VAL A 1 303 ? -12.026 -32.398 -21.597 1.00 90.94 303 VAL A C 1
ATOM 2336 O O . VAL A 1 303 ? -10.818 -32.265 -21.780 1.00 90.94 303 VAL A O 1
ATOM 2339 N N . LEU A 1 304 ? -12.564 -33.495 -21.058 1.00 92.69 304 LEU A N 1
ATOM 2340 C CA . LEU A 1 304 ? -11.796 -34.678 -20.639 1.00 92.69 304 LEU A CA 1
ATOM 2341 C C . LEU A 1 304 ? -12.006 -35.887 -21.562 1.00 92.69 304 LEU A C 1
ATOM 2343 O O . LEU A 1 304 ? -11.497 -36.972 -21.278 1.00 92.69 304 LEU A O 1
ATOM 2347 N N . ASP A 1 305 ? -12.741 -35.725 -22.663 1.00 93.00 305 ASP A N 1
ATOM 2348 C CA . ASP A 1 305 ? -13.006 -36.818 -23.597 1.00 93.00 305 ASP A CA 1
ATOM 2349 C C . ASP A 1 305 ? -11.699 -37.388 -24.158 1.00 93.00 305 ASP A C 1
ATOM 2351 O O . ASP A 1 305 ? -10.829 -36.674 -24.656 1.00 93.00 305 ASP A O 1
ATOM 2355 N N . GLY A 1 306 ? -11.537 -38.706 -24.032 1.00 90.50 306 GLY A N 1
ATOM 2356 C CA . GLY A 1 306 ? -10.318 -39.411 -24.433 1.00 90.50 306 GLY A CA 1
ATOM 2357 C C . GLY A 1 306 ? -9.134 -39.272 -23.465 1.00 90.50 306 GLY A C 1
ATOM 2358 O O . GLY A 1 306 ? -8.131 -39.968 -23.646 1.00 90.50 306 GLY A O 1
ATOM 2359 N N . VAL A 1 307 ? -9.238 -38.458 -22.407 1.00 92.00 307 VAL A N 1
ATOM 2360 C CA . VAL A 1 307 ? -8.207 -38.353 -21.367 1.00 92.00 307 VAL A CA 1
ATOM 2361 C C . VAL A 1 307 ? -8.309 -39.556 -20.432 1.00 92.00 307 VAL A C 1
ATOM 2363 O O . VAL A 1 307 ? -9.293 -39.754 -19.719 1.00 92.00 307 VAL A O 1
ATOM 2366 N N . LYS A 1 308 ? -7.268 -40.392 -20.423 1.00 91.31 308 LYS A N 1
ATOM 2367 C CA . LYS A 1 308 ? -7.185 -41.544 -19.518 1.00 91.31 308 LYS A CA 1
ATOM 2368 C C . LYS A 1 308 ? -6.687 -41.083 -18.145 1.00 91.31 308 LYS A C 1
ATOM 2370 O O . LYS A 1 308 ? -5.593 -40.521 -18.076 1.00 91.31 308 LYS A O 1
ATOM 2375 N N . PRO A 1 309 ? -7.421 -41.345 -17.051 1.00 93.69 309 PRO A N 1
ATOM 2376 C CA . PRO A 1 309 ? -6.957 -40.973 -15.724 1.00 93.69 309 PRO A CA 1
ATOM 2377 C C . PRO A 1 309 ? -5.767 -41.838 -15.314 1.00 93.69 309 PRO A C 1
ATOM 2379 O O . PRO A 1 309 ? -5.756 -43.051 -15.532 1.00 93.69 309 PRO A O 1
ATOM 2382 N N . VAL A 1 310 ? -4.784 -41.205 -14.677 1.00 93.81 310 VAL A N 1
ATOM 2383 C CA . VAL A 1 310 ? -3.607 -41.885 -14.115 1.00 93.81 310 VAL A CA 1
ATOM 2384 C C . VAL A 1 310 ? -3.990 -42.786 -12.938 1.00 93.81 310 VAL A C 1
ATOM 2386 O O . VAL A 1 310 ? -3.383 -43.835 -12.732 1.00 93.81 310 VAL A O 1
ATOM 2389 N N . TYR A 1 311 ? -4.995 -42.381 -12.164 1.00 94.44 311 TYR A N 1
ATOM 2390 C CA . TYR A 1 311 ? -5.483 -43.105 -11.000 1.00 94.44 311 TYR A CA 1
ATOM 2391 C C . TYR A 1 311 ? -7.003 -42.963 -10.894 1.00 94.44 311 TYR A C 1
ATOM 2393 O O . TYR A 1 311 ? -7.558 -41.913 -11.210 1.00 94.44 311 TYR A O 1
ATOM 2401 N N . LYS A 1 312 ? -7.675 -44.027 -10.447 1.00 94.56 312 LYS A N 1
ATOM 2402 C CA . LYS A 1 312 ? -9.100 -44.037 -10.099 1.00 94.56 312 LYS A CA 1
ATOM 2403 C C . LYS A 1 312 ? -9.236 -44.629 -8.700 1.00 94.56 312 LYS A C 1
ATOM 2405 O O . LYS A 1 312 ? -8.661 -45.680 -8.435 1.00 94.56 312 LYS A O 1
ATOM 2410 N N . GLY A 1 313 ? -9.999 -43.979 -7.828 1.00 93.75 313 GLY A N 1
ATOM 2411 C CA . GLY A 1 313 ? -10.199 -44.433 -6.455 1.00 93.75 313 GLY A CA 1
ATOM 2412 C C . GLY A 1 313 ? -11.364 -43.725 -5.776 1.00 93.75 313 GLY A C 1
ATOM 2413 O O . GLY A 1 313 ? -12.103 -42.974 -6.409 1.00 93.75 313 GLY A O 1
ATOM 2414 N N . THR A 1 314 ? -11.541 -43.988 -4.486 1.00 95.44 314 THR A N 1
ATOM 2415 C CA . THR A 1 314 ? -12.572 -43.377 -3.636 1.00 95.44 314 THR A CA 1
ATOM 2416 C C . THR A 1 314 ? -11.922 -42.948 -2.328 1.00 95.44 314 THR A C 1
ATOM 2418 O O . THR A 1 314 ? -11.134 -43.708 -1.768 1.00 95.44 314 THR A O 1
ATOM 2421 N N . PHE A 1 315 ? -12.228 -41.740 -1.855 1.00 95.56 315 PHE A N 1
ATOM 2422 C CA . PHE A 1 315 ? -11.771 -41.277 -0.546 1.00 95.56 315 PHE A CA 1
ATOM 2423 C C . PHE A 1 315 ? -12.605 -41.916 0.567 1.00 95.56 315 PHE A C 1
ATOM 2425 O O . PHE A 1 315 ? -13.821 -42.060 0.439 1.00 95.56 315 PHE A O 1
ATOM 2432 N N . ALA A 1 316 ? -11.954 -42.278 1.670 1.00 95.44 316 ALA A N 1
ATOM 2433 C CA . ALA A 1 316 ? -12.641 -42.668 2.892 1.00 95.44 316 ALA A CA 1
ATOM 2434 C C . ALA A 1 316 ? -13.419 -41.468 3.475 1.00 95.44 316 ALA A C 1
ATOM 2436 O O . ALA A 1 316 ? -13.005 -40.321 3.281 1.00 95.44 316 ALA A O 1
ATOM 2437 N N . PRO A 1 317 ? -14.533 -41.693 4.189 1.00 95.12 317 PRO A N 1
ATOM 2438 C CA . PRO A 1 317 ? -15.207 -40.626 4.924 1.00 95.12 317 PRO A CA 1
ATOM 2439 C C . PRO A 1 317 ? -14.339 -40.137 6.097 1.00 95.12 317 PRO A C 1
ATOM 2441 O O . PRO A 1 317 ? -13.597 -40.921 6.684 1.00 95.12 317 PRO A O 1
ATOM 2444 N N . GLY A 1 318 ? -14.466 -38.861 6.471 1.00 95.38 318 GLY A N 1
ATOM 2445 C CA . GLY A 1 318 ? -13.777 -38.274 7.629 1.00 95.38 318 GLY A CA 1
ATOM 2446 C C . GLY A 1 318 ? -13.029 -36.979 7.310 1.00 95.38 318 GLY A C 1
ATOM 2447 O O . GLY A 1 318 ? -13.011 -36.525 6.168 1.00 95.38 318 GLY A O 1
ATOM 2448 N N . SER A 1 319 ? -12.432 -36.374 8.340 1.00 95.56 319 SER A N 1
ATOM 2449 C CA . SER A 1 319 ? -11.654 -35.126 8.245 1.00 95.56 319 SER A CA 1
ATOM 2450 C C . SER A 1 319 ? -10.148 -35.342 8.092 1.00 95.56 319 SER A C 1
ATOM 2452 O O . SER A 1 319 ? -9.406 -34.372 7.949 1.00 95.56 319 SER A O 1
ATOM 2454 N N . ASP A 1 320 ? -9.689 -36.591 8.164 1.00 96.19 320 ASP A N 1
ATOM 2455 C CA . ASP A 1 320 ? -8.265 -36.901 8.151 1.00 96.19 320 ASP A CA 1
ATOM 2456 C C . ASP A 1 320 ? -7.661 -36.722 6.759 1.00 96.19 320 ASP A C 1
ATOM 2458 O O . ASP A 1 320 ? -8.280 -37.007 5.729 1.00 96.19 320 ASP A O 1
ATOM 2462 N N . VAL A 1 321 ? -6.404 -36.276 6.735 1.00 96.56 321 VAL A N 1
ATOM 2463 C CA . VAL A 1 321 ? -5.620 -36.186 5.502 1.00 96.56 321 VAL A CA 1
ATOM 2464 C C . VAL A 1 321 ? -5.430 -37.587 4.925 1.00 96.56 321 VAL A C 1
ATOM 2466 O O . VAL A 1 321 ? -4.918 -38.484 5.593 1.00 96.56 321 VAL A O 1
ATOM 2469 N N . GLN A 1 322 ? -5.784 -37.758 3.653 1.00 96.06 322 GLN A N 1
ATOM 2470 C CA . GLN A 1 322 ? -5.635 -39.025 2.943 1.00 96.06 322 GLN A CA 1
ATOM 2471 C C . GLN A 1 322 ? -4.507 -38.946 1.922 1.00 96.06 322 GLN A C 1
ATOM 2473 O O . GLN A 1 322 ? -4.480 -38.070 1.057 1.00 96.06 322 GLN A O 1
ATOM 2478 N N . VAL A 1 323 ? -3.574 -39.892 2.011 1.00 95.62 323 VAL A N 1
ATOM 2479 C CA . VAL A 1 323 ? -2.429 -39.982 1.102 1.00 95.62 323 VAL A CA 1
ATOM 2480 C C . VAL A 1 323 ? -2.699 -41.053 0.054 1.00 95.62 323 VAL A C 1
ATOM 2482 O O . VAL A 1 323 ? -2.704 -42.245 0.355 1.00 95.62 323 VAL A O 1
ATOM 2485 N N . VAL A 1 324 ? -2.864 -40.629 -1.199 1.00 93.75 324 VAL A N 1
ATOM 2486 C CA . VAL A 1 324 ? -2.979 -41.529 -2.352 1.00 93.75 324 VAL A CA 1
ATOM 2487 C C . VAL A 1 324 ? -1.614 -41.668 -3.015 1.00 93.75 324 VAL A C 1
ATOM 2489 O O . VAL A 1 324 ? -1.077 -40.711 -3.571 1.00 93.75 324 VAL A O 1
ATOM 2492 N N . LYS A 1 325 ? -1.042 -42.874 -2.973 1.00 93.25 325 LYS A N 1
ATOM 2493 C CA . LYS A 1 325 ? 0.189 -43.191 -3.705 1.00 93.25 325 LYS A CA 1
ATOM 2494 C C . LYS A 1 325 ? -0.165 -43.668 -5.108 1.00 93.25 325 LYS A C 1
ATOM 2496 O O . LYS A 1 325 ? -0.875 -44.658 -5.265 1.00 93.25 325 LYS A O 1
ATOM 2501 N N . LEU A 1 326 ? 0.349 -42.976 -6.122 1.00 93.88 326 LEU A N 1
ATOM 2502 C CA . LEU A 1 326 ? 0.241 -43.439 -7.503 1.00 93.88 326 LEU A CA 1
ATOM 2503 C C . LEU A 1 326 ? 1.046 -44.739 -7.677 1.00 93.88 326 LEU A C 1
ATOM 2505 O O . LEU A 1 326 ? 2.118 -44.868 -7.083 1.00 93.88 326 LEU A O 1
ATOM 2509 N N . PRO A 1 327 ? 0.571 -45.690 -8.501 1.00 90.25 327 PRO A N 1
ATOM 2510 C CA . PRO A 1 327 ? 1.239 -46.980 -8.679 1.00 90.25 327 PRO A CA 1
ATOM 2511 C C . PRO A 1 327 ? 2.609 -46.851 -9.358 1.00 90.25 327 PRO A C 1
ATOM 2513 O O . PRO A 1 327 ? 3.465 -47.713 -9.194 1.00 90.25 327 PRO A O 1
ATOM 2516 N N . GLN A 1 328 ? 2.819 -45.775 -10.118 1.00 93.56 328 GLN A N 1
ATOM 2517 C CA . GLN A 1 328 ? 4.075 -45.464 -10.786 1.00 93.56 328 GLN A CA 1
ATOM 2518 C C . GLN A 1 328 ? 4.234 -43.947 -10.953 1.00 93.56 328 GLN A C 1
ATOM 2520 O O . GLN A 1 328 ? 3.228 -43.229 -10.997 1.00 93.56 328 GLN A O 1
ATOM 2525 N N . PRO A 1 329 ? 5.472 -43.442 -11.082 1.00 94.25 329 PRO A N 1
ATOM 2526 C CA . PRO A 1 329 ? 5.712 -42.050 -11.437 1.00 94.25 329 PR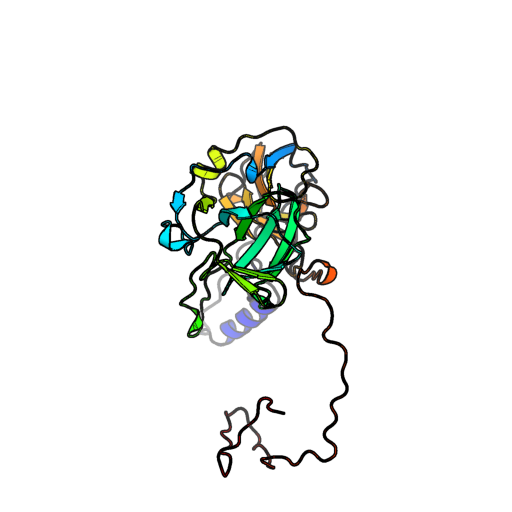O A CA 1
ATOM 2527 C C . PRO A 1 329 ? 5.057 -41.690 -12.775 1.00 94.25 329 PRO A C 1
ATOM 2529 O O . PRO A 1 329 ? 5.184 -42.422 -13.757 1.00 94.25 329 PRO A O 1
ATOM 2532 N N . VAL A 1 330 ? 4.406 -40.530 -12.834 1.00 93.56 330 VAL A N 1
ATOM 2533 C CA . VAL A 1 330 ? 3.851 -39.960 -14.068 1.00 93.56 330 VAL A CA 1
ATOM 2534 C C . VAL A 1 330 ? 4.425 -38.575 -14.321 1.00 93.56 330 VAL A C 1
ATOM 2536 O O . VAL A 1 330 ? 4.770 -37.854 -13.386 1.00 93.56 330 VAL A O 1
ATOM 2539 N N . LYS A 1 331 ? 4.540 -38.198 -15.596 1.00 93.81 331 LYS A N 1
ATOM 2540 C CA . LYS A 1 331 ? 4.996 -36.868 -16.010 1.00 93.81 331 LYS A CA 1
ATOM 2541 C C . LYS A 1 331 ? 3.823 -36.097 -16.601 1.00 93.81 331 LYS A C 1
ATOM 2543 O O . LYS A 1 331 ? 3.141 -36.601 -17.486 1.00 93.81 331 LYS A O 1
ATOM 2548 N N . GLY A 1 332 ? 3.634 -34.865 -16.147 1.00 90.50 332 GLY A N 1
ATOM 2549 C CA . GLY A 1 332 ? 2.612 -33.957 -16.652 1.00 90.50 332 GLY A CA 1
ATOM 2550 C C . GLY A 1 332 ? 2.951 -32.516 -16.295 1.00 90.50 332 GLY A C 1
ATOM 2551 O O . GLY A 1 332 ? 3.693 -32.267 -15.348 1.00 90.50 332 GLY A O 1
ATOM 2552 N N . LYS A 1 333 ? 2.430 -31.569 -17.079 1.00 91.81 333 LYS A N 1
ATOM 2553 C CA . LYS A 1 333 ? 2.498 -30.129 -16.766 1.00 91.81 333 LYS A CA 1
ATOM 2554 C C . LYS A 1 333 ? 1.262 -29.637 -16.008 1.00 91.81 333 LYS A C 1
ATOM 2556 O O . LYS A 1 333 ? 1.259 -28.515 -15.520 1.00 91.81 333 LYS A O 1
ATOM 2561 N N . GLN A 1 334 ? 0.215 -30.456 -15.963 1.00 89.69 334 GLN A N 1
ATOM 2562 C CA . GLN A 1 334 ? -1.086 -30.149 -15.384 1.00 89.69 334 GLN A CA 1
ATOM 2563 C C . GLN A 1 334 ? -1.553 -31.355 -14.565 1.00 89.69 334 GLN A C 1
ATOM 2565 O O . GLN A 1 334 ? -1.274 -32.499 -14.935 1.00 89.69 334 GLN A O 1
ATOM 2570 N N . PHE A 1 335 ? -2.240 -31.078 -13.462 1.00 90.62 335 PHE A N 1
ATOM 2571 C CA . PHE A 1 335 ? -2.918 -32.054 -12.618 1.00 90.62 335 PHE A CA 1
ATOM 2572 C C . PHE A 1 335 ? -4.400 -31.680 -12.613 1.00 90.62 335 PHE A C 1
ATOM 2574 O O . PHE A 1 335 ? -4.738 -30.540 -12.294 1.00 90.62 335 PHE A O 1
ATOM 2581 N N . CYS A 1 336 ? -5.238 -32.617 -13.044 1.00 88.31 336 CYS A N 1
ATOM 2582 C CA . CYS A 1 336 ? -6.691 -32.520 -13.057 1.00 88.31 336 CYS A CA 1
ATOM 2583 C C . CYS A 1 336 ? -7.247 -33.730 -12.314 1.00 88.31 336 CYS A C 1
ATOM 2585 O O . CYS A 1 336 ? -6.651 -34.824 -12.465 1.00 88.31 336 CYS A O 1
#

Secondary structure (DSSP, 8-state):
--SB-TTS-B-HHHHHHHHHHHTTS-TT--PPPPPPPPPB--EEEEE--EEEEGGGS--PPEEESS--BGGGGT--SEEEEEEEEEPSBS-EEEE-SEEESEEEEEETTEEEEEEETTTTB-EEEE--BSS-EEEEEEEEE-PPP-SSGGG----EEES--EEEETTEEEE--S-EEEEEE---HHHHHT---EE-----SSEEEEEEEEESS--BEEEE-TT--EEEEEETTEEEEEEETT-S--EEEE-GGG--SEEEEEEEEESS--SSSEEEEESS---S---GGG-SSPS---------TT---S----PPSSSS------SS----S---

Radius of gyration: 25.67 Å; chains: 1; bounding box: 49×71×74 Å

pLDDT: mean 95.31, std 5.38, range [55.25, 98.88]

Foldseek 3Di:
DDCQDPQRDGDDSVVVVQVVVQVPDDPVDDDDDDDDRFAADKFPKDFLFKKFFCVNQFDAWDFDFFDDFQVVVVADFFKKKKKDKDAAFAKWKWFAPDAAAKKFKDWQNHTQAMAGNVQNRGIGIDHGGRGITMIIIMGHHDDQDDDDPSNVPTHGTDDFTWTGDDPDIDTRTGGMIMGDDNVAPVSVVSGDMDTDDQDFFKMKTKDKGADQQQTKWWKFQLQAAWWWKDKQRRTFDTDHNQAQWGTTIDGSVSDDHTMIMMMTTGGGTGNGRMIMTHRDTRHGHGDCVSDSDDPDPDDDDDDCVPPDDQDDDDDDDDDDDDDDDRPDDDDDPDDD

Sequence (336 aa):
DAPISEAGWVGEKYQKTRDLVQKYLDPSEKLPALPAMIPTTSIPSFKLTETAPVFDNLPTPVAGNEPLNMEAYNQGHGCTLYRTQLPSGPAAKLKVAQAHDFAWVFVDGKQAGVMDRRSHLFSVSLPAREKAAQLDILVEAMGHVNFGKEIHDRKGLMGPVELVAEKNTTKLEGNWQAFPLPLDDKQLASLKWKAAEPIKGPAFYRGTFAMENPADTFLDLSNWGKGVIWVNGHCLARIWNIGPTQTAYLPGAWMKKGGNEVIILDLLGPTAPTIAGLEKPILDKLRPELDFASDATPKTTLVLDGVKPVYKGTFAPGSDVQVVKLPQPVKGKQFC